Protein AF-A0A1F7J7C4-F1 (afdb_monomer_lite)

Secondary structure (DSSP, 8-state):
-----------PPPHHHHHHHHHHHHHHHHHHHHHHHHHHHHH-GGGGG--HHHHHHHHHHHHHHHHHHHHHHIIIII---HHHHHHHHHHHHHHHHHHHTS-THHHHHHHHHHHTT-THHHHHHHHHHHHHHTT---HHHHHHHHHHHHHHHHTTHHHHHHHHHTS-HHHHHHHHHHHHGGG-

Foldseek 3Di:
DDDDDDDDDDPDDDLVLLLLLLLLLLVLLLVLLVVLLVVCCVPQPVNVPDDPVLSVQLSVLSSLLLLLVLLVCCPPPNHNDPVSSVSNNVSNQVLNCLVSVDRSVVVSVVLCVQCPVPPVRSLLVSLVSSCVSVVHDDPVSSVVSSVSSVVSVVPCSVVSSVCSSPDDSVVSVVSSVVSVVSPD

Radius of gyration: 16.83 Å; chains: 1; bounding box: 41×28×53 Å

Structure (mmCIF, N/CA/C/O backbone):
data_AF-A0A1F7J7C4-F1
#
_entry.id   AF-A0A1F7J7C4-F1
#
loop_
_atom_site.group_PDB
_atom_site.id
_atom_site.type_symbol
_atom_site.label_atom_id
_atom_site.label_alt_id
_atom_site.label_comp_id
_atom_site.label_asym_id
_atom_site.label_entity_id
_atom_site.label_seq_id
_atom_site.pdbx_PDB_ins_code
_atom_site.Cartn_x
_atom_site.Cartn_y
_atom_site.Cartn_z
_atom_site.occupancy
_atom_site.B_iso_or_equiv
_atom_site.auth_seq_id
_atom_site.auth_comp_id
_atom_site.auth_asym_id
_atom_site.auth_atom_id
_atom_site.pdbx_PDB_model_num
ATOM 1 N N . MET A 1 1 ? -11.556 -10.567 -16.341 1.00 33.97 1 MET A N 1
ATOM 2 C CA . MET A 1 1 ? -10.611 -10.094 -17.374 1.00 33.97 1 MET A CA 1
ATOM 3 C C . MET A 1 1 ? -11.287 -8.902 -18.038 1.00 33.97 1 MET A C 1
ATOM 5 O O . MET A 1 1 ? -12.258 -9.106 -18.754 1.00 33.97 1 MET A O 1
ATOM 9 N N . PHE A 1 2 ? -10.919 -7.674 -17.665 1.00 35.19 2 PHE A N 1
ATOM 10 C CA . PHE A 1 2 ? -11.564 -6.454 -18.167 1.00 35.19 2 PHE A CA 1
ATOM 11 C C . PHE A 1 2 ? -10.728 -5.885 -19.316 1.00 35.19 2 PHE A C 1
ATOM 13 O O . PHE A 1 2 ? -9.525 -5.708 -19.162 1.00 35.19 2 PHE A O 1
ATOM 20 N N . ASN A 1 3 ? -11.365 -5.657 -20.466 1.00 35.22 3 ASN A N 1
ATOM 21 C CA . ASN A 1 3 ? -10.729 -5.248 -21.718 1.00 35.22 3 ASN A CA 1
ATOM 22 C C . ASN A 1 3 ? -11.069 -3.778 -22.002 1.00 35.22 3 ASN A C 1
ATOM 24 O O . ASN A 1 3 ? -12.211 -3.469 -22.337 1.00 35.22 3 ASN A O 1
ATOM 28 N N . PHE A 1 4 ? -10.087 -2.884 -21.898 1.00 41.41 4 PHE A N 1
ATOM 29 C CA . PHE A 1 4 ? -10.219 -1.473 -22.271 1.00 41.41 4 PHE A CA 1
ATOM 30 C C . PHE A 1 4 ? -8.977 -1.055 -23.071 1.00 41.41 4 PHE A C 1
ATOM 32 O O . PHE A 1 4 ? -7.953 -0.699 -22.502 1.00 41.41 4 PHE A O 1
ATOM 39 N N . PHE A 1 5 ? -9.046 -1.118 -24.406 1.00 49.66 5 PHE A N 1
ATOM 40 C CA . PHE A 1 5 ? -7.955 -0.676 -25.284 1.00 49.66 5 PHE A CA 1
ATOM 41 C C . PHE A 1 5 ? -8.212 0.718 -25.866 1.00 49.66 5 PHE A C 1
ATOM 43 O O . PHE A 1 5 ? -9.251 0.958 -26.476 1.00 49.66 5 PHE A O 1
ATOM 50 N N . SER A 1 6 ? -7.179 1.566 -25.861 1.00 38.72 6 SER A N 1
ATOM 51 C CA . SER A 1 6 ? -6.778 2.282 -27.080 1.00 38.72 6 SER A CA 1
ATOM 52 C C . SER A 1 6 ? -5.249 2.409 -27.140 1.00 38.72 6 SER A C 1
ATOM 54 O O . SER A 1 6 ? -4.595 2.793 -26.171 1.00 38.72 6 SER A O 1
ATOM 56 N N . LYS A 1 7 ? -4.683 2.001 -28.283 1.00 52.53 7 LYS A N 1
ATOM 57 C CA . LYS A 1 7 ? -3.245 1.923 -28.570 1.00 52.53 7 LYS A CA 1
ATOM 58 C C . LYS A 1 7 ? -2.684 3.305 -28.902 1.00 52.53 7 LYS A C 1
ATOM 60 O O . LYS A 1 7 ? -2.983 3.831 -29.966 1.00 52.53 7 LYS A O 1
ATOM 65 N N . ASN A 1 8 ? -1.759 3.791 -28.081 1.00 38.62 8 ASN A N 1
ATOM 66 C CA . ASN A 1 8 ? -0.688 4.674 -28.537 1.00 38.62 8 ASN A CA 1
ATOM 67 C C . ASN A 1 8 ? 0.642 3.964 -28.271 1.00 38.62 8 ASN A C 1
ATOM 69 O O . ASN A 1 8 ? 0.980 3.708 -27.119 1.00 38.62 8 ASN A O 1
ATOM 73 N N . LYS A 1 9 ? 1.374 3.613 -29.337 1.00 40.81 9 LYS A N 1
ATOM 74 C CA . LYS A 1 9 ? 2.734 3.064 -29.247 1.00 40.81 9 LYS A CA 1
ATOM 75 C C . LYS A 1 9 ? 3.698 4.195 -28.870 1.00 40.81 9 LYS A C 1
ATOM 77 O O . LYS A 1 9 ? 4.278 4.826 -29.748 1.00 40.81 9 LYS A O 1
ATOM 82 N N . SER A 1 10 ? 3.852 4.466 -27.576 1.00 46.50 10 SER A N 1
ATOM 83 C CA . SER A 1 10 ? 5.122 4.987 -27.065 1.00 46.50 10 SER A CA 1
ATOM 84 C C . SER A 1 10 ? 6.167 3.876 -27.190 1.00 46.50 10 SER A C 1
ATOM 86 O O . SER A 1 10 ? 5.810 2.701 -27.115 1.00 46.50 10 SER A O 1
ATOM 88 N N . GLN A 1 11 ? 7.443 4.213 -27.401 1.00 56.66 11 GLN A N 1
ATOM 89 C CA . GLN A 1 11 ? 8.521 3.264 -27.109 1.00 56.66 11 GLN A CA 1
ATOM 90 C C . GLN A 1 11 ? 8.311 2.792 -25.665 1.00 56.66 11 GLN A C 1
ATOM 92 O O . GLN A 1 11 ? 8.313 3.614 -24.750 1.00 56.66 11 GLN A O 1
ATOM 97 N N . GLY A 1 12 ? 7.965 1.514 -25.507 1.00 75.62 12 GLY A N 1
ATOM 98 C CA . GLY A 1 12 ? 7.625 0.918 -24.220 1.00 75.62 12 GLY A CA 1
ATOM 99 C C . GLY A 1 12 ? 8.829 0.893 -23.291 1.00 75.62 12 GLY A C 1
ATOM 100 O O . GLY A 1 12 ? 9.971 0.877 -23.758 1.00 75.62 12 GLY A O 1
ATOM 101 N N . LEU A 1 13 ? 8.576 0.904 -21.985 1.00 87.25 13 LEU A N 1
ATOM 102 C CA . LEU A 1 13 ? 9.629 0.683 -20.997 1.00 87.25 13 LEU A CA 1
ATOM 103 C C . LEU A 1 13 ? 10.119 -0.766 -21.083 1.00 87.25 13 LEU A C 1
ATOM 105 O O . LEU A 1 13 ? 9.335 -1.683 -21.320 1.00 87.25 13 LEU A O 1
ATOM 109 N N . THR A 1 14 ? 11.413 -0.976 -20.872 1.00 93.69 14 THR A N 1
ATOM 110 C CA . THR A 1 14 ? 11.989 -2.323 -20.763 1.00 93.69 14 THR A CA 1
ATOM 111 C C . THR A 1 14 ? 11.608 -2.987 -19.438 1.00 93.69 14 THR A C 1
ATOM 113 O O . THR A 1 14 ? 11.328 -2.306 -18.450 1.00 93.69 14 THR A O 1
ATOM 116 N N . ASP A 1 15 ? 11.673 -4.319 -19.372 1.00 94.56 15 ASP A N 1
ATOM 117 C CA . ASP A 1 15 ? 11.392 -5.077 -18.143 1.00 94.56 15 ASP A CA 1
ATOM 118 C C . ASP A 1 15 ? 12.259 -4.630 -16.957 1.00 94.56 15 ASP A C 1
ATOM 120 O O . ASP A 1 15 ? 11.771 -4.519 -15.832 1.00 94.56 15 ASP A O 1
ATOM 124 N N . GLU A 1 16 ? 13.537 -4.321 -17.199 1.00 95.38 16 GLU A N 1
ATOM 125 C CA . GLU A 1 16 ? 14.435 -3.840 -16.144 1.00 95.38 16 GLU A CA 1
ATOM 126 C C . GLU A 1 16 ? 14.058 -2.423 -15.689 1.00 95.38 16 GLU A C 1
ATOM 128 O O . GLU A 1 16 ? 14.102 -2.129 -14.496 1.00 95.38 16 GLU A O 1
ATOM 133 N N . GLU A 1 17 ? 13.623 -1.544 -16.597 1.00 95.19 17 GLU A N 1
ATOM 134 C CA . GLU A 1 17 ? 13.087 -0.240 -16.198 1.00 95.19 17 GLU A CA 1
ATOM 135 C C . GLU A 1 17 ? 11.817 -0.407 -15.365 1.00 95.19 17 GLU A C 1
ATOM 137 O O . GLU A 1 17 ? 11.723 0.180 -14.290 1.00 95.19 17 GLU A O 1
ATOM 142 N N . LEU A 1 18 ? 10.874 -1.245 -15.797 1.00 96.38 18 LEU A N 1
ATOM 143 C CA . LEU A 1 18 ? 9.629 -1.510 -15.068 1.00 96.38 18 LEU A CA 1
ATOM 144 C C . LEU A 1 18 ? 9.891 -2.097 -13.679 1.00 96.38 18 LEU A C 1
ATOM 146 O O . LEU A 1 18 ? 9.255 -1.683 -12.709 1.00 96.38 18 LEU A O 1
ATOM 150 N N . LYS A 1 19 ? 10.872 -2.991 -13.554 1.00 96.94 19 LYS A N 1
ATOM 151 C CA . LYS A 1 19 ? 11.347 -3.511 -12.269 1.00 96.94 19 LYS A CA 1
ATOM 152 C C . LYS A 1 19 ? 11.889 -2.403 -11.371 1.00 96.94 19 LYS A C 1
ATOM 154 O O . LYS A 1 19 ? 11.481 -2.297 -10.217 1.00 96.94 19 LYS A O 1
ATOM 159 N N . LEU A 1 20 ? 12.778 -1.551 -11.878 1.00 97.12 20 LEU A N 1
ATOM 160 C CA . LEU A 1 20 ? 13.319 -0.427 -11.108 1.00 97.12 20 LEU A CA 1
ATOM 161 C C . LEU A 1 20 ? 12.202 0.517 -10.645 1.00 97.12 20 LEU A C 1
ATOM 163 O O . LEU A 1 20 ? 12.149 0.893 -9.474 1.00 97.12 20 LEU A O 1
ATOM 167 N N . LYS A 1 21 ? 11.260 0.837 -11.538 1.00 97.38 21 LYS A N 1
ATOM 168 C CA . LYS A 1 21 ? 10.078 1.644 -11.223 1.00 97.38 21 LYS A CA 1
ATOM 169 C C . LYS A 1 21 ? 9.203 0.995 -10.148 1.00 97.38 21 LYS A C 1
ATOM 171 O O . LYS A 1 21 ? 8.786 1.685 -9.219 1.00 97.38 21 LYS A O 1
ATOM 176 N N . ALA A 1 22 ? 8.974 -0.315 -10.225 1.00 97.56 22 ALA A N 1
ATOM 177 C CA . ALA A 1 22 ? 8.257 -1.073 -9.203 1.00 97.56 22 ALA A CA 1
ATOM 178 C C . ALA A 1 22 ? 8.946 -0.998 -7.835 1.00 97.56 22 ALA A C 1
ATOM 180 O O . ALA A 1 22 ? 8.265 -0.818 -6.828 1.00 97.56 22 ALA A O 1
ATOM 181 N N . GLY A 1 23 ? 10.281 -1.048 -7.791 1.00 97.00 23 GLY A N 1
ATOM 182 C CA . GLY A 1 23 ? 11.052 -0.848 -6.560 1.00 97.00 23 GLY A CA 1
ATOM 183 C C . GLY A 1 23 ? 10.815 0.531 -5.937 1.00 97.00 23 GLY A C 1
ATOM 184 O O . GLY A 1 23 ? 10.497 0.630 -4.752 1.00 97.00 23 GLY A O 1
ATOM 185 N N . GLY A 1 24 ? 10.886 1.595 -6.745 1.00 97.56 24 GLY A N 1
ATOM 186 C CA . GLY A 1 24 ? 10.608 2.963 -6.293 1.00 97.56 24 GLY A CA 1
ATOM 187 C C . GLY A 1 24 ? 9.179 3.147 -5.770 1.00 97.56 24 GLY A C 1
ATOM 188 O O . GLY A 1 24 ? 8.975 3.738 -4.711 1.00 97.56 24 GLY A O 1
ATOM 189 N N . VAL A 1 25 ? 8.187 2.584 -6.466 1.00 97.88 25 VAL A N 1
ATOM 190 C CA . VAL A 1 25 ? 6.785 2.606 -6.020 1.00 97.88 25 VAL A CA 1
ATOM 191 C C . VAL A 1 25 ? 6.599 1.796 -4.735 1.00 97.88 25 VAL A C 1
ATOM 193 O O . VAL A 1 25 ? 5.942 2.272 -3.813 1.00 97.88 25 VAL A O 1
ATOM 196 N N . CYS A 1 26 ? 7.210 0.613 -4.627 1.00 97.06 26 CYS A N 1
ATOM 197 C CA . CYS A 1 26 ? 7.159 -0.211 -3.419 1.00 97.06 26 CYS A CA 1
ATOM 198 C C . CYS A 1 26 ? 7.730 0.527 -2.203 1.00 97.06 26 CYS A C 1
ATOM 200 O O . CYS A 1 26 ? 7.133 0.507 -1.129 1.00 97.06 26 CYS A O 1
ATOM 202 N N . PHE A 1 27 ? 8.852 1.225 -2.374 1.00 95.81 27 PHE A N 1
ATOM 203 C CA . PHE A 1 27 ? 9.432 2.055 -1.323 1.00 95.81 27 PHE A CA 1
ATOM 204 C C . PHE A 1 27 ? 8.464 3.156 -0.861 1.00 95.81 27 PHE A C 1
ATOM 206 O O . PHE A 1 27 ? 8.244 3.326 0.339 1.00 95.81 27 PHE A O 1
ATOM 213 N N . SER A 1 28 ? 7.809 3.849 -1.800 1.00 96.50 28 SER A N 1
ATOM 214 C CA . SER A 1 28 ? 6.772 4.832 -1.471 1.00 96.50 28 SER A CA 1
ATOM 215 C C . SER A 1 28 ? 5.575 4.210 -0.748 1.00 96.50 28 SER A C 1
ATOM 217 O O . SER A 1 28 ? 5.090 4.808 0.208 1.00 96.50 28 SER A O 1
ATOM 219 N N . ILE A 1 29 ? 5.120 3.016 -1.146 1.00 96.38 29 ILE A N 1
ATOM 220 C CA . ILE A 1 29 ? 4.048 2.282 -0.450 1.00 96.38 29 ILE A CA 1
ATOM 221 C C . ILE A 1 29 ? 4.440 2.039 1.008 1.00 96.38 29 ILE A C 1
ATOM 223 O O . ILE A 1 29 ? 3.621 2.294 1.887 1.00 96.38 29 ILE A O 1
ATOM 227 N N . MET A 1 30 ? 5.669 1.587 1.285 1.00 95.50 30 MET A N 1
ATOM 228 C CA . MET A 1 30 ? 6.117 1.314 2.657 1.00 95.50 30 MET A CA 1
ATOM 229 C C . MET A 1 30 ? 6.085 2.574 3.528 1.00 95.50 30 MET A C 1
ATOM 231 O O . MET A 1 30 ? 5.469 2.562 4.592 1.00 95.50 30 MET A O 1
ATOM 235 N N . ILE A 1 31 ? 6.659 3.679 3.041 1.00 94.31 31 ILE A N 1
ATOM 236 C CA . ILE A 1 31 ? 6.672 4.958 3.769 1.00 94.31 31 ILE A CA 1
ATOM 237 C C . ILE A 1 31 ? 5.251 5.476 3.994 1.00 94.31 31 ILE A C 1
ATOM 239 O O . ILE A 1 31 ? 4.891 5.837 5.112 1.00 94.31 31 ILE A O 1
ATOM 243 N N . LEU A 1 32 ? 4.423 5.501 2.946 1.00 94.88 32 LEU A N 1
ATOM 244 C CA . LEU A 1 32 ? 3.045 5.982 3.053 1.00 94.88 32 LEU A CA 1
ATOM 245 C C . LEU A 1 32 ? 2.243 5.142 4.044 1.00 94.88 32 LEU A C 1
ATOM 247 O O . LEU A 1 32 ? 1.491 5.692 4.840 1.00 94.88 32 LEU A O 1
ATOM 251 N N . SER A 1 33 ? 2.420 3.823 4.026 1.00 95.44 33 SER A N 1
ATOM 252 C CA . SER A 1 33 ? 1.718 2.926 4.944 1.00 95.44 33 SER A CA 1
ATOM 253 C C . SER A 1 33 ? 2.105 3.193 6.395 1.00 95.44 33 SER A C 1
ATOM 255 O O . SER A 1 33 ? 1.237 3.211 7.268 1.00 95.44 33 SER A O 1
ATOM 257 N N . GLU A 1 34 ? 3.386 3.451 6.657 1.00 94.88 34 GLU A N 1
ATOM 258 C CA . GLU A 1 34 ? 3.875 3.821 7.984 1.00 94.88 34 GLU A CA 1
ATOM 259 C C . GLU A 1 34 ? 3.271 5.153 8.455 1.00 94.88 34 GLU A C 1
ATOM 261 O O . GLU A 1 34 ? 2.744 5.234 9.565 1.00 94.88 34 GLU A O 1
ATOM 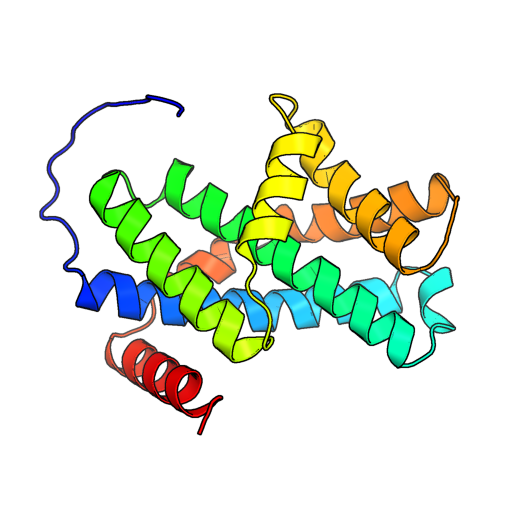266 N N . GLU A 1 35 ? 3.276 6.179 7.604 1.00 94.25 35 GLU A N 1
ATOM 267 C CA . GLU A 1 35 ? 2.728 7.500 7.933 1.00 94.25 35 GLU A CA 1
ATOM 268 C C . GLU A 1 35 ? 1.209 7.470 8.145 1.00 94.25 35 GLU A C 1
ATOM 270 O O . GLU A 1 35 ? 0.704 8.016 9.130 1.00 94.25 35 GLU A O 1
ATOM 275 N N . ILE A 1 36 ? 0.472 6.756 7.288 1.00 94.88 36 ILE A N 1
ATOM 276 C CA . ILE A 1 36 ? -0.970 6.538 7.457 1.00 94.88 36 ILE A CA 1
ATOM 277 C C . ILE A 1 36 ? -1.236 5.817 8.781 1.00 94.88 36 ILE A C 1
ATOM 279 O O . ILE A 1 36 ? -2.135 6.207 9.526 1.00 94.88 36 ILE A O 1
ATOM 283 N N . THR A 1 37 ? -0.440 4.794 9.106 1.00 95.25 37 THR A N 1
ATOM 284 C CA . THR A 1 37 ? -0.564 4.066 10.374 1.00 95.25 37 THR A CA 1
ATOM 285 C C . THR A 1 37 ? -0.344 4.998 11.561 1.00 95.25 37 THR A C 1
ATOM 287 O O . THR A 1 37 ? -1.180 5.034 12.463 1.00 95.25 37 THR A O 1
ATOM 290 N N . LYS A 1 38 ? 0.735 5.791 11.562 1.00 94.88 38 LYS A N 1
ATOM 291 C CA . LYS A 1 38 ? 1.034 6.761 12.631 1.00 94.88 38 LYS A CA 1
ATOM 292 C C . LYS A 1 38 ? -0.120 7.736 12.847 1.00 94.88 38 LYS A C 1
ATOM 294 O O . LYS A 1 38 ? -0.544 7.952 13.981 1.00 94.88 38 LYS A O 1
ATOM 299 N N . GLU A 1 39 ? -0.658 8.298 11.772 1.00 93.56 39 GLU A N 1
ATOM 300 C CA . GLU A 1 39 ? -1.759 9.254 11.869 1.00 93.56 39 GLU A CA 1
ATOM 301 C C . GLU A 1 39 ? -3.080 8.593 12.280 1.00 93.56 39 GLU A C 1
ATOM 303 O O . GLU A 1 39 ? -3.820 9.179 13.070 1.00 93.56 39 GLU A O 1
ATOM 308 N N . MET A 1 40 ? -3.362 7.360 11.849 1.00 94.44 40 MET A N 1
ATOM 309 C CA . MET A 1 40 ? -4.504 6.598 12.366 1.00 94.44 40 MET A CA 1
ATOM 310 C C . MET A 1 40 ? -4.387 6.359 13.872 1.00 94.44 40 MET A C 1
ATOM 312 O O . MET A 1 40 ? -5.345 6.617 14.598 1.00 94.44 40 MET A O 1
ATOM 316 N N . LEU A 1 41 ? -3.218 5.923 14.354 1.00 94.88 41 LEU A N 1
ATOM 317 C CA . LEU A 1 41 ? -2.967 5.701 15.784 1.00 94.88 41 LEU A CA 1
ATOM 318 C C . LEU A 1 41 ? -3.143 6.977 16.620 1.00 94.88 41 LEU A C 1
ATOM 320 O O . LEU A 1 41 ? -3.513 6.893 17.787 1.00 94.88 41 LEU A O 1
ATOM 324 N N . LYS A 1 42 ? -2.870 8.144 16.028 1.00 94.12 42 LYS A N 1
ATOM 325 C CA . LYS A 1 42 ? -2.995 9.456 16.671 1.00 94.12 42 LYS A CA 1
ATOM 326 C C . LYS A 1 42 ? -4.422 10.008 16.655 1.00 94.12 42 LYS A C 1
ATOM 328 O O . LYS A 1 42 ? -4.815 10.680 17.601 1.00 94.12 42 LYS A O 1
ATOM 333 N N . ARG A 1 43 ? -5.167 9.810 15.565 1.00 93.38 43 ARG A N 1
ATOM 334 C CA . ARG A 1 43 ? -6.491 10.431 15.369 1.00 93.38 43 ARG A CA 1
ATOM 335 C C . ARG A 1 43 ? -7.635 9.587 15.909 1.00 93.38 43 ARG A C 1
ATOM 337 O O . ARG A 1 43 ? -8.621 10.148 16.371 1.00 93.38 43 ARG A O 1
ATOM 344 N N . ILE A 1 44 ? -7.506 8.266 15.841 1.00 94.44 44 ILE A N 1
ATOM 345 C CA . ILE A 1 44 ? -8.576 7.343 16.207 1.00 94.44 44 ILE A CA 1
ATOM 346 C C . ILE A 1 44 ? -8.398 6.972 17.670 1.00 94.44 44 ILE A C 1
ATOM 348 O O . ILE A 1 44 ? -7.521 6.186 18.025 1.00 94.44 44 ILE A O 1
ATOM 352 N N . LYS A 1 45 ? -9.263 7.510 18.533 1.00 92.06 45 LYS A N 1
ATOM 353 C CA . LYS A 1 45 ? -9.176 7.333 19.994 1.00 92.06 45 LYS A CA 1
ATOM 354 C C . LYS A 1 45 ? -9.132 5.862 20.418 1.00 92.06 45 LYS A C 1
ATOM 356 O O . LYS A 1 45 ? -8.480 5.504 21.396 1.00 92.06 45 LYS A O 1
ATOM 361 N N . TYR A 1 46 ? -9.825 4.991 19.683 1.00 91.00 46 TYR A N 1
ATOM 362 C CA . TYR A 1 46 ? -9.795 3.551 19.938 1.00 91.00 46 TYR A CA 1
ATOM 363 C C . TYR A 1 46 ? -8.375 2.963 19.805 1.00 91.00 46 TYR A C 1
ATOM 365 O O . TYR A 1 46 ? -8.011 2.047 20.545 1.00 91.00 46 TYR A O 1
ATOM 373 N N . PHE A 1 47 ? -7.550 3.512 18.910 1.00 93.75 47 PHE A N 1
ATOM 374 C CA . PHE A 1 47 ? -6.225 2.987 18.591 1.00 93.75 47 PHE A CA 1
ATOM 375 C C . PHE A 1 47 ? -5.126 3.335 19.600 1.00 93.75 47 PHE A C 1
ATOM 377 O O . PHE A 1 47 ? -4.124 2.619 19.671 1.00 93.75 47 PHE A O 1
ATOM 384 N N . GLU A 1 48 ? -5.332 4.346 20.448 1.00 87.12 48 GLU A N 1
ATOM 385 C CA . GLU A 1 48 ? -4.384 4.744 21.502 1.00 87.12 48 GLU A CA 1
ATOM 386 C C . GLU A 1 48 ? -4.035 3.585 22.452 1.00 87.12 48 GLU A C 1
ATOM 388 O O . GLU A 1 48 ? -2.922 3.500 22.972 1.00 87.12 48 GLU A O 1
ATOM 393 N N . LYS A 1 49 ? -4.988 2.668 22.658 1.00 87.50 49 LYS A N 1
ATOM 394 C CA . LYS A 1 49 ? -4.901 1.559 23.621 1.00 87.50 49 LYS A CA 1
ATOM 395 C C . LYS A 1 49 ? -4.546 0.215 22.991 1.00 87.50 49 LYS A C 1
ATOM 397 O O . LYS A 1 49 ? -4.568 -0.797 23.688 1.00 87.50 49 LYS A O 1
ATOM 402 N N . LEU A 1 50 ? -4.264 0.177 21.688 1.00 93.88 50 LEU A N 1
ATOM 403 C CA . LEU A 1 50 ? -3.900 -1.071 21.027 1.00 93.88 50 LEU A CA 1
ATOM 404 C C . LEU A 1 50 ? -2.538 -1.571 21.514 1.00 93.88 50 LEU A C 1
ATOM 406 O O . LEU A 1 50 ? -1.573 -0.807 21.629 1.00 93.88 50 LEU A O 1
ATOM 410 N N . ASP A 1 51 ? -2.464 -2.876 21.753 1.00 94.88 51 ASP A N 1
ATOM 411 C CA . ASP A 1 51 ? -1.200 -3.562 21.978 1.00 94.88 51 ASP A CA 1
ATOM 412 C C . ASP A 1 51 ? -0.356 -3.608 20.691 1.00 94.88 51 ASP A C 1
ATOM 414 O O . ASP A 1 51 ? -0.822 -3.312 19.585 1.00 94.88 51 ASP A O 1
ATOM 418 N N . SER A 1 52 ? 0.920 -3.971 20.825 1.00 94.56 52 SER A N 1
ATOM 419 C CA . SER A 1 52 ? 1.845 -4.026 19.686 1.00 94.56 52 SER A CA 1
ATOM 420 C C . SER A 1 52 ? 1.376 -4.993 18.595 1.00 94.56 52 SER A C 1
ATOM 422 O O . SER A 1 52 ? 1.533 -4.707 17.412 1.00 94.56 52 SER A O 1
ATOM 424 N N . SER A 1 53 ? 0.750 -6.112 18.974 1.00 95.38 53 SER A N 1
ATOM 425 C CA . SER A 1 53 ? 0.215 -7.095 18.023 1.00 95.38 53 SER A CA 1
ATOM 426 C C . SER A 1 53 ? -0.889 -6.492 17.150 1.00 95.38 53 SER A C 1
ATOM 428 O O . SER A 1 53 ? -0.861 -6.597 15.924 1.00 95.38 53 SER A O 1
ATOM 430 N N . SER A 1 54 ? -1.827 -5.778 17.763 1.00 95.94 54 SER A N 1
ATOM 431 C CA . SER A 1 54 ? -2.937 -5.116 17.082 1.00 95.94 54 SER A CA 1
ATOM 432 C C . SER A 1 54 ? -2.469 -3.950 16.216 1.00 95.94 54 SER A C 1
ATOM 434 O O . SER A 1 54 ? -2.980 -3.763 15.113 1.00 95.94 54 SER A O 1
ATOM 436 N N . LYS A 1 55 ? -1.452 -3.203 16.664 1.00 94.94 55 LYS A N 1
ATOM 437 C CA . LYS A 1 55 ? -0.796 -2.166 15.850 1.00 94.94 55 LYS A CA 1
ATOM 438 C C . LYS A 1 55 ? -0.124 -2.759 14.610 1.00 94.94 55 LYS A C 1
ATOM 440 O O . LYS A 1 55 ? -0.240 -2.189 13.528 1.00 94.94 55 LYS A O 1
ATOM 445 N N . ASN A 1 56 ? 0.505 -3.928 14.734 1.00 93.94 56 ASN A N 1
ATOM 446 C CA . ASN A 1 56 ? 1.096 -4.627 13.591 1.00 93.94 56 ASN A CA 1
ATOM 447 C C . ASN A 1 56 ? 0.026 -5.111 12.605 1.00 93.94 56 ASN A C 1
ATOM 449 O O . ASN A 1 56 ? 0.191 -4.935 11.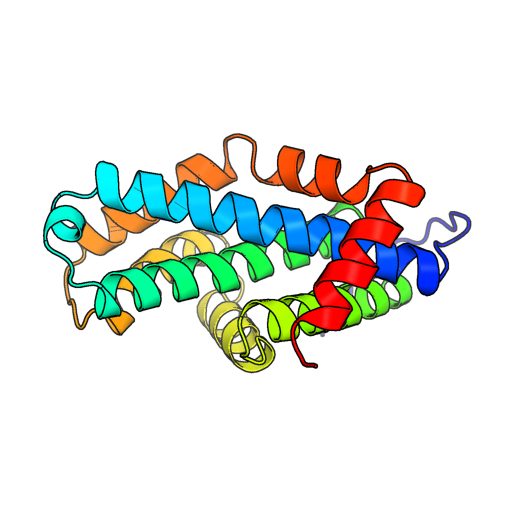401 1.00 93.94 56 ASN A O 1
ATOM 453 N N . LYS A 1 57 ? -1.098 -5.653 13.094 1.00 94.88 57 LYS A N 1
ATOM 454 C CA . LYS A 1 57 ? -2.242 -6.023 12.239 1.00 94.88 57 LYS A CA 1
ATOM 455 C C . LYS A 1 57 ? -2.806 -4.819 11.485 1.00 94.88 57 LYS A C 1
ATOM 457 O O . LYS A 1 57 ? -3.075 -4.924 10.293 1.00 94.88 57 LYS A O 1
ATOM 462 N N . LEU A 1 58 ? -2.958 -3.682 12.167 1.00 95.25 58 LEU A N 1
ATOM 463 C CA . LEU A 1 58 ? -3.384 -2.420 11.561 1.00 95.25 58 LEU A CA 1
ATOM 464 C C . LEU A 1 58 ? -2.430 -2.000 10.435 1.00 95.25 58 LEU A C 1
ATOM 466 O O . LEU 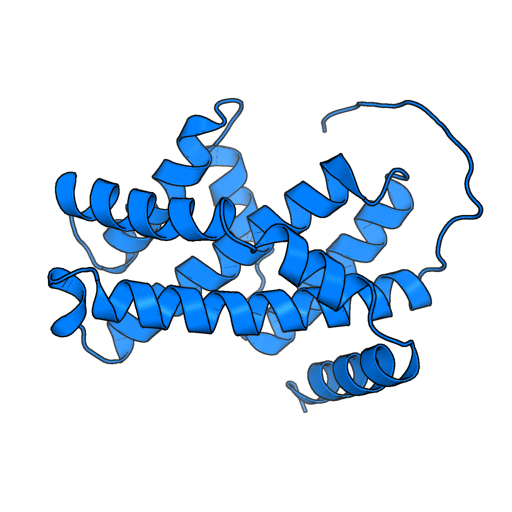A 1 58 ? -2.873 -1.800 9.306 1.00 95.25 58 LEU A O 1
ATOM 470 N N . SER A 1 59 ? -1.131 -1.922 10.738 1.00 95.31 59 SER A N 1
ATOM 471 C CA . SER A 1 59 ? -0.088 -1.558 9.771 1.00 95.31 59 SER A CA 1
ATOM 472 C C . SER A 1 59 ? -0.095 -2.481 8.551 1.00 95.31 59 SER A C 1
ATOM 474 O O . SER A 1 59 ? -0.051 -2.024 7.410 1.00 95.31 59 SER A O 1
ATOM 476 N N . PHE A 1 60 ? -0.251 -3.786 8.781 1.00 95.31 60 PHE A N 1
ATOM 477 C CA . PHE A 1 60 ? -0.336 -4.776 7.715 1.00 95.31 60 PHE A CA 1
ATOM 478 C C . PHE A 1 60 ? -1.562 -4.573 6.815 1.00 95.31 60 PHE A C 1
ATOM 480 O O . PHE A 1 60 ? -1.443 -4.655 5.595 1.00 95.31 60 PHE A O 1
ATOM 487 N N . VAL A 1 61 ? -2.734 -4.255 7.382 1.00 96.00 61 VAL A N 1
ATOM 488 C CA . VAL A 1 61 ? -3.927 -3.954 6.572 1.00 96.00 61 VAL A CA 1
ATOM 489 C C . VAL A 1 61 ? -3.746 -2.706 5.724 1.00 96.00 61 VAL A C 1
ATOM 491 O O . VAL A 1 61 ? -4.062 -2.702 4.533 1.00 96.00 61 VAL A O 1
ATOM 494 N N . ILE A 1 62 ? -3.198 -1.656 6.327 1.00 95.88 62 ILE A N 1
ATOM 495 C CA . ILE A 1 62 ? -2.913 -0.403 5.633 1.00 95.88 62 ILE A CA 1
ATOM 496 C C . ILE A 1 62 ? -1.937 -0.645 4.481 1.00 95.88 62 ILE A C 1
ATOM 498 O O . ILE A 1 62 ? -2.142 -0.093 3.398 1.00 95.88 62 ILE A O 1
ATOM 502 N N . SER A 1 63 ? -0.913 -1.481 4.669 1.00 96.19 63 SER A N 1
ATOM 503 C CA . SER A 1 63 ? 0.110 -1.702 3.648 1.00 96.19 63 SER A CA 1
ATOM 504 C C . SER A 1 63 ? -0.412 -2.434 2.419 1.00 96.19 63 SER A C 1
ATOM 506 O O . SER A 1 63 ? -0.193 -1.961 1.300 1.00 96.19 63 SER A O 1
ATOM 508 N N . TYR A 1 64 ? -1.164 -3.525 2.582 1.00 95.94 64 TYR A N 1
ATOM 509 C CA . TYR A 1 64 ? -1.693 -4.239 1.418 1.00 95.94 64 TYR A CA 1
ATOM 510 C C . TYR A 1 64 ? -2.813 -3.449 0.719 1.00 95.94 64 TYR A C 1
ATOM 512 O O . TYR A 1 64 ? -2.970 -3.543 -0.499 1.00 95.94 64 TYR A O 1
ATOM 520 N N . PHE A 1 65 ? -3.577 -2.629 1.448 1.00 95.19 65 PHE A N 1
ATOM 521 C CA . PHE A 1 65 ? -4.588 -1.776 0.823 1.00 95.19 65 PHE A CA 1
ATOM 522 C C . PHE A 1 65 ? -3.952 -0.590 0.074 1.00 95.19 65 PHE A C 1
ATOM 524 O O . PHE A 1 65 ? -4.401 -0.202 -1.004 1.00 95.19 65 PHE A O 1
ATOM 531 N N . THR A 1 66 ? -2.838 -0.065 0.584 1.00 95.50 66 THR A N 1
ATOM 532 C CA . THR A 1 66 ? -1.998 0.932 -0.104 1.00 95.50 66 THR A CA 1
ATOM 533 C C . THR A 1 66 ? -1.378 0.342 -1.375 1.00 95.50 66 THR A C 1
ATOM 535 O O . THR A 1 66 ? -1.389 0.997 -2.418 1.00 95.50 66 THR A O 1
ATOM 538 N N . LEU A 1 67 ? -0.930 -0.919 -1.334 1.00 96.81 67 LEU A N 1
ATOM 539 C CA . LEU A 1 67 ? -0.484 -1.660 -2.517 1.00 96.81 67 LEU A CA 1
ATOM 540 C C . LEU A 1 67 ? -1.583 -1.767 -3.583 1.00 96.81 67 LEU A C 1
ATOM 542 O O . LEU A 1 67 ? -1.318 -1.472 -4.747 1.00 96.81 67 LEU A O 1
ATOM 546 N N . PHE A 1 68 ? -2.805 -2.142 -3.194 1.00 95.19 68 PHE A N 1
ATOM 547 C CA . PHE A 1 68 ? -3.947 -2.210 -4.112 1.00 95.19 68 PHE A CA 1
ATOM 548 C C . PHE A 1 68 ? -4.208 -0.867 -4.807 1.00 95.19 68 PHE A C 1
ATOM 550 O O . PHE A 1 68 ? -4.281 -0.804 -6.034 1.00 95.19 68 PHE A O 1
ATOM 557 N N . ASN A 1 69 ? -4.282 0.225 -4.040 1.00 93.88 69 ASN A N 1
ATOM 558 C CA . ASN A 1 69 ? -4.514 1.561 -4.596 1.00 93.88 69 ASN A CA 1
ATOM 559 C C . ASN A 1 69 ? -3.379 2.005 -5.534 1.00 93.88 69 ASN A C 1
ATOM 561 O O . ASN A 1 69 ? -3.633 2.638 -6.561 1.00 93.88 69 ASN A O 1
ATOM 565 N N . ALA A 1 70 ? -2.130 1.650 -5.218 1.00 95.44 70 ALA A N 1
ATOM 566 C CA . ALA A 1 70 ? -0.995 1.911 -6.093 1.00 95.44 70 ALA A CA 1
ATOM 567 C C . ALA A 1 70 ? -1.107 1.124 -7.406 1.00 95.44 70 ALA A C 1
ATOM 569 O O . ALA A 1 70 ? -1.090 1.732 -8.476 1.00 95.44 70 ALA A O 1
ATOM 570 N N . GLN A 1 71 ? -1.279 -0.199 -7.335 1.00 94.69 71 GLN A N 1
ATOM 571 C CA . GLN A 1 71 ? -1.446 -1.068 -8.503 1.00 94.69 71 GLN A CA 1
ATOM 572 C C . GLN A 1 71 ? -2.559 -0.543 -9.419 1.00 94.69 71 GLN A C 1
ATOM 574 O O . GLN A 1 71 ? -2.308 -0.299 -10.600 1.00 94.69 71 GLN A O 1
ATOM 579 N N . LYS A 1 72 ? -3.748 -0.284 -8.863 1.00 91.75 72 LYS A N 1
ATOM 580 C CA . LYS A 1 72 ? -4.893 0.257 -9.602 1.00 91.75 72 LYS A CA 1
ATOM 581 C C . LYS A 1 72 ? -4.550 1.566 -10.316 1.00 91.75 72 LYS A C 1
ATOM 583 O O . LYS A 1 72 ? -4.792 1.694 -11.511 1.00 91.75 72 LYS A O 1
ATOM 588 N N . ASN A 1 73 ? -3.934 2.525 -9.623 1.00 92.25 73 ASN A N 1
ATOM 589 C CA . ASN A 1 73 ? -3.572 3.807 -10.229 1.00 92.25 73 ASN A CA 1
ATOM 590 C C . ASN A 1 73 ? -2.581 3.664 -11.391 1.00 92.25 73 ASN A C 1
ATOM 592 O O . ASN A 1 73 ? -2.743 4.330 -12.414 1.00 92.25 73 ASN A O 1
ATOM 596 N N . PHE A 1 74 ? -1.564 2.809 -11.257 1.00 94.06 74 PHE A N 1
ATOM 597 C CA . PHE A 1 74 ? -0.604 2.602 -12.342 1.00 94.06 74 PHE A CA 1
ATOM 598 C C . PHE A 1 74 ? -1.243 1.914 -13.547 1.00 94.06 74 PHE A C 1
ATOM 600 O O . PHE A 1 74 ? -0.998 2.356 -14.669 1.00 94.06 74 PHE A O 1
ATOM 607 N N . TRP A 1 75 ? -2.109 0.923 -13.321 1.00 91.38 75 TRP A N 1
ATOM 608 C CA . TRP A 1 75 ? -2.891 0.274 -14.376 1.00 91.38 75 TRP A CA 1
ATOM 609 C C . TRP A 1 75 ? -3.827 1.242 -15.103 1.00 91.38 75 TRP A C 1
ATOM 611 O O . TRP A 1 75 ? -3.905 1.233 -16.327 1.00 91.38 75 TRP A O 1
ATOM 621 N N . GLU A 1 76 ? -4.543 2.088 -14.366 1.00 88.25 76 GLU A N 1
ATOM 622 C CA . GLU A 1 76 ? -5.569 2.954 -14.953 1.00 88.25 76 GLU A CA 1
ATOM 623 C C . GLU A 1 76 ? -4.996 4.220 -15.599 1.00 88.25 76 GLU A C 1
ATOM 625 O O . GLU A 1 76 ? -5.591 4.757 -16.535 1.00 88.25 76 GLU A O 1
ATOM 630 N N . ARG A 1 77 ? -3.882 4.752 -15.077 1.00 88.12 77 ARG A N 1
ATOM 631 C CA . ARG A 1 77 ? -3.478 6.141 -15.364 1.00 88.12 77 ARG A CA 1
ATOM 632 C C . ARG A 1 77 ? -2.056 6.313 -15.872 1.00 88.12 77 ARG A C 1
ATOM 634 O O . ARG A 1 77 ? -1.775 7.349 -16.474 1.00 88.12 77 ARG A O 1
ATOM 641 N N . VAL A 1 78 ? -1.163 5.351 -15.642 1.00 92.31 78 VAL A N 1
ATOM 642 C CA . VAL A 1 78 ? 0.272 5.534 -15.919 1.00 92.31 78 VAL A CA 1
ATOM 643 C C . VAL A 1 78 ? 0.760 4.597 -17.017 1.00 92.31 78 VAL A C 1
ATOM 645 O O . VAL A 1 78 ? 1.316 5.060 -18.013 1.00 92.31 78 VAL A O 1
ATOM 648 N N . ILE A 1 79 ? 0.535 3.293 -16.867 1.00 91.19 79 ILE A N 1
ATOM 649 C CA . ILE A 1 79 ? 1.039 2.267 -17.777 1.00 91.19 79 ILE A CA 1
ATOM 650 C C . ILE A 1 79 ? -0.073 1.898 -18.756 1.00 91.19 79 ILE A C 1
ATOM 652 O O . ILE A 1 79 ? -1.019 1.198 -18.419 1.00 91.19 79 ILE A O 1
ATOM 656 N N . LYS A 1 80 ? 0.032 2.396 -19.990 1.00 86.50 80 LYS A N 1
ATOM 657 C CA . LYS A 1 80 ? -1.005 2.210 -21.023 1.00 86.50 80 LYS A CA 1
ATOM 658 C C . LYS A 1 80 ? -0.946 0.846 -21.713 1.00 86.50 80 LYS A C 1
ATOM 660 O O . LYS A 1 80 ? -1.900 0.461 -22.386 1.00 86.50 80 LYS A O 1
ATOM 665 N N . ASN A 1 81 ? 0.189 0.161 -21.614 1.00 91.06 81 ASN A N 1
ATOM 666 C CA . ASN A 1 81 ? 0.414 -1.145 -22.214 1.00 91.06 81 ASN A CA 1
ATOM 667 C C . ASN A 1 81 ? 0.134 -2.243 -21.178 1.00 91.06 81 ASN A C 1
ATOM 669 O O . ASN A 1 81 ? 0.745 -2.263 -20.114 1.00 91.06 81 ASN A O 1
ATOM 673 N N . GLU A 1 82 ? -0.772 -3.165 -21.505 1.00 92.19 82 GLU A N 1
ATOM 674 C CA . GLU A 1 82 ? -1.163 -4.264 -20.616 1.00 92.19 82 GLU A CA 1
ATOM 675 C C . GLU A 1 82 ? 0.003 -5.214 -20.291 1.00 92.19 82 GLU A C 1
ATOM 677 O O . GLU A 1 82 ? 0.105 -5.701 -19.168 1.00 92.19 82 GLU A O 1
ATOM 682 N N . GLU A 1 83 ? 0.899 -5.476 -21.246 1.00 93.50 83 GLU A N 1
ATOM 683 C CA . GLU A 1 83 ? 2.065 -6.338 -21.019 1.00 93.50 83 GLU A CA 1
ATOM 684 C C . GLU A 1 83 ? 3.042 -5.679 -20.039 1.00 93.50 83 GLU A C 1
ATOM 686 O O . GLU A 1 83 ? 3.454 -6.302 -19.063 1.00 93.50 83 GLU A O 1
ATOM 691 N N . GLU A 1 84 ? 3.323 -4.387 -20.223 1.00 94.38 84 GLU A N 1
ATOM 692 C CA . GLU A 1 84 ? 4.171 -3.612 -19.307 1.00 94.38 84 GLU A CA 1
ATOM 693 C C . GLU A 1 84 ? 3.541 -3.501 -17.911 1.00 94.38 84 GLU A C 1
ATOM 695 O O . GLU A 1 84 ? 4.240 -3.599 -16.901 1.00 94.38 84 GLU A O 1
ATOM 700 N N . ALA A 1 85 ? 2.215 -3.341 -17.835 1.00 94.12 85 ALA A N 1
ATOM 701 C CA . ALA A 1 85 ? 1.493 -3.270 -16.568 1.00 94.12 85 ALA A CA 1
ATOM 702 C C . ALA A 1 85 ? 1.611 -4.583 -15.783 1.00 94.12 85 ALA A C 1
ATOM 704 O O . ALA A 1 85 ? 1.844 -4.554 -14.575 1.00 94.12 85 ALA A O 1
ATOM 705 N N . LYS A 1 86 ? 1.537 -5.731 -16.472 1.00 95.06 86 LYS A N 1
ATOM 706 C CA . LYS A 1 86 ? 1.751 -7.056 -15.868 1.00 95.06 86 LYS A CA 1
ATOM 707 C C . LYS A 1 86 ? 3.181 -7.240 -15.367 1.00 95.06 86 LYS A C 1
ATOM 709 O O . LYS A 1 86 ? 3.370 -7.767 -14.273 1.00 95.06 86 LYS A O 1
ATOM 714 N N . VAL A 1 87 ? 4.181 -6.794 -16.129 1.00 95.88 87 VAL A N 1
ATOM 715 C CA . VAL A 1 87 ? 5.592 -6.860 -15.707 1.00 95.88 87 VAL A CA 1
ATOM 716 C C . VAL A 1 87 ? 5.831 -5.984 -14.474 1.00 95.88 87 VAL A C 1
ATOM 718 O O . VAL A 1 87 ? 6.414 -6.440 -13.490 1.00 95.88 87 VAL A O 1
ATOM 721 N N . PHE A 1 88 ? 5.328 -4.748 -14.484 1.00 97.00 88 PHE A N 1
ATOM 722 C CA . PHE A 1 88 ? 5.393 -3.855 -13.328 1.00 97.00 88 PHE A CA 1
ATOM 723 C C . PHE A 1 88 ? 4.696 -4.448 -12.097 1.00 97.00 88 PHE A C 1
ATOM 725 O O . PHE A 1 88 ? 5.287 -4.470 -11.019 1.00 97.00 88 PHE A O 1
ATOM 732 N N . GLU A 1 89 ? 3.467 -4.949 -12.246 1.00 96.00 89 GLU A N 1
ATOM 733 C CA . GLU A 1 89 ? 2.696 -5.564 -11.160 1.00 96.00 89 GLU A CA 1
ATOM 734 C C . GLU A 1 89 ? 3.431 -6.757 -10.550 1.00 96.00 89 GLU A C 1
ATOM 736 O O . GLU A 1 89 ? 3.542 -6.852 -9.327 1.00 96.00 89 GLU A O 1
ATOM 741 N N . HIS A 1 90 ? 3.989 -7.629 -11.394 1.00 96.31 90 HIS A N 1
ATOM 742 C CA . HIS A 1 90 ? 4.767 -8.776 -10.946 1.00 96.31 90 HIS A CA 1
ATOM 743 C C . HIS A 1 90 ? 5.919 -8.351 -10.028 1.00 96.31 90 HIS A C 1
ATOM 745 O O . HIS A 1 90 ? 6.049 -8.864 -8.913 1.00 96.31 90 HIS A O 1
ATOM 751 N N . PHE A 1 91 ? 6.731 -7.381 -10.458 1.00 97.19 91 PHE A N 1
ATOM 752 C CA . PHE A 1 91 ? 7.842 -6.895 -9.641 1.00 97.19 91 PHE A CA 1
ATOM 753 C C . PHE A 1 91 ? 7.374 -6.132 -8.404 1.00 97.19 91 PHE A C 1
ATOM 755 O O . PHE A 1 91 ? 7.980 -6.272 -7.343 1.00 97.19 91 PHE A O 1
ATOM 762 N N . LEU A 1 92 ? 6.285 -5.371 -8.503 1.00 97.56 92 LEU A N 1
ATOM 763 C CA . LEU A 1 92 ? 5.714 -4.647 -7.372 1.00 97.56 92 LEU A CA 1
ATOM 764 C C . LEU A 1 92 ? 5.292 -5.616 -6.262 1.00 97.56 92 LEU A C 1
ATOM 766 O O . LEU A 1 92 ? 5.625 -5.403 -5.097 1.00 97.56 92 LEU A O 1
ATOM 770 N N . TYR A 1 93 ? 4.609 -6.705 -6.621 1.00 97.00 93 TYR A N 1
ATOM 771 C CA . TYR A 1 93 ? 4.180 -7.727 -5.668 1.00 97.00 93 TYR A CA 1
ATOM 772 C C . TYR A 1 93 ? 5.363 -8.501 -5.098 1.00 97.00 93 TYR A C 1
ATOM 774 O O . TYR A 1 93 ? 5.387 -8.767 -3.899 1.00 97.00 93 TYR A O 1
ATOM 782 N N . LEU A 1 94 ? 6.364 -8.811 -5.924 1.00 95.81 94 LEU A N 1
ATOM 783 C CA . LEU A 1 94 ? 7.580 -9.485 -5.478 1.00 95.81 94 LEU A CA 1
ATOM 784 C C . LEU A 1 94 ? 8.359 -8.638 -4.462 1.00 95.81 94 LEU A C 1
ATOM 786 O O . LEU A 1 94 ? 8.797 -9.158 -3.437 1.00 95.81 94 LEU A O 1
ATOM 790 N N . PHE A 1 95 ? 8.515 -7.335 -4.705 1.00 96.62 95 PHE A N 1
ATOM 791 C CA . PHE A 1 95 ? 9.166 -6.438 -3.750 1.00 96.62 95 PHE A CA 1
ATOM 792 C C . PHE A 1 95 ? 8.350 -6.246 -2.477 1.00 96.62 95 PHE A C 1
ATOM 794 O O . PHE A 1 95 ? 8.920 -6.271 -1.386 1.00 96.62 95 PHE A O 1
ATOM 801 N N . PHE A 1 96 ? 7.029 -6.120 -2.597 1.00 96.56 96 PHE A N 1
ATOM 802 C CA . PHE A 1 96 ? 6.150 -6.050 -1.437 1.00 96.56 96 PHE A CA 1
ATOM 803 C C . PHE A 1 96 ? 6.265 -7.317 -0.584 1.00 96.56 96 PHE A C 1
ATOM 805 O O . PHE A 1 96 ? 6.487 -7.224 0.619 1.00 96.56 96 PHE A O 1
ATOM 812 N N . GLU A 1 97 ? 6.204 -8.501 -1.202 1.00 95.62 97 GLU A N 1
ATOM 813 C CA . GLU A 1 97 ? 6.359 -9.782 -0.508 1.00 95.62 97 GLU A CA 1
ATOM 814 C C . GLU A 1 97 ? 7.697 -9.868 0.230 1.00 95.62 97 GLU A C 1
ATOM 816 O O . GLU A 1 97 ? 7.741 -10.361 1.355 1.00 95.62 97 GLU A O 1
ATOM 821 N N . LYS A 1 98 ? 8.790 -9.376 -0.365 1.00 93.62 98 LYS A N 1
ATOM 822 C CA . LYS A 1 98 ? 10.087 -9.296 0.321 1.00 93.62 98 LYS A CA 1
ATOM 823 C C . LYS A 1 98 ? 10.047 -8.359 1.525 1.00 93.62 98 LYS A C 1
ATOM 825 O O . LYS A 1 98 ? 10.583 -8.713 2.567 1.00 93.62 98 LYS A O 1
ATOM 830 N N . ALA A 1 99 ? 9.401 -7.203 1.397 1.00 91.81 99 ALA A N 1
ATOM 831 C CA . ALA A 1 99 ? 9.344 -6.201 2.455 1.00 91.81 99 ALA A CA 1
ATOM 832 C C . ALA A 1 99 ? 8.488 -6.631 3.657 1.00 91.81 99 ALA A C 1
ATOM 834 O O . ALA A 1 99 ? 8.859 -6.360 4.796 1.00 91.81 99 ALA A O 1
ATOM 835 N N . VAL A 1 100 ? 7.355 -7.302 3.421 1.00 90.88 100 VAL A N 1
ATOM 836 C CA . VAL A 1 100 ? 6.403 -7.667 4.490 1.00 90.88 100 VAL A CA 1
ATOM 837 C C . VAL A 1 100 ? 6.370 -9.164 4.815 1.00 90.88 100 VAL A C 1
ATOM 839 O O . VAL A 1 100 ? 5.606 -9.586 5.680 1.00 90.88 100 VAL A O 1
ATOM 842 N N . ASN A 1 101 ? 7.175 -9.971 4.120 1.00 91.56 101 ASN A N 1
ATOM 843 C CA . ASN A 1 101 ? 7.227 -11.431 4.225 1.00 91.56 101 ASN A CA 1
ATOM 844 C C . ASN A 1 101 ? 5.857 -12.122 4.055 1.00 91.56 101 ASN A C 1
ATOM 846 O O . ASN A 1 101 ? 5.523 -13.073 4.762 1.00 91.56 101 ASN A O 1
ATOM 850 N N . PHE A 1 102 ? 5.040 -11.626 3.122 1.00 91.50 102 PHE A N 1
ATOM 851 C CA . PHE A 1 102 ? 3.701 -12.151 2.851 1.00 91.50 102 PHE A CA 1
ATOM 852 C C . PHE A 1 102 ? 3.321 -11.956 1.382 1.00 91.50 102 PHE A C 1
ATOM 854 O O . PHE A 1 102 ? 3.452 -10.852 0.855 1.00 91.50 102 PHE A O 1
ATOM 861 N N . ASN A 1 103 ? 2.815 -13.003 0.721 1.00 92.19 103 ASN A N 1
ATOM 862 C CA . ASN A 1 103 ? 2.374 -12.913 -0.672 1.00 92.19 103 ASN A CA 1
ATOM 863 C C . ASN A 1 103 ? 1.036 -12.149 -0.757 1.00 92.19 103 ASN A C 1
ATOM 865 O O . ASN A 1 103 ? 0.021 -12.654 -0.271 1.00 92.19 103 ASN A O 1
ATOM 869 N N . PRO A 1 104 ? 0.985 -10.964 -1.393 1.00 91.69 104 PRO A N 1
ATOM 870 C CA . PRO A 1 104 ? -0.203 -10.114 -1.359 1.00 91.69 104 PRO A CA 1
ATOM 871 C C . PRO A 1 104 ? -1.369 -10.629 -2.218 1.00 91.69 104 PRO A C 1
ATOM 873 O O . PRO A 1 104 ? -2.487 -10.148 -2.061 1.00 91.69 104 PRO A O 1
ATOM 876 N N . THR A 1 105 ? -1.152 -11.603 -3.107 1.0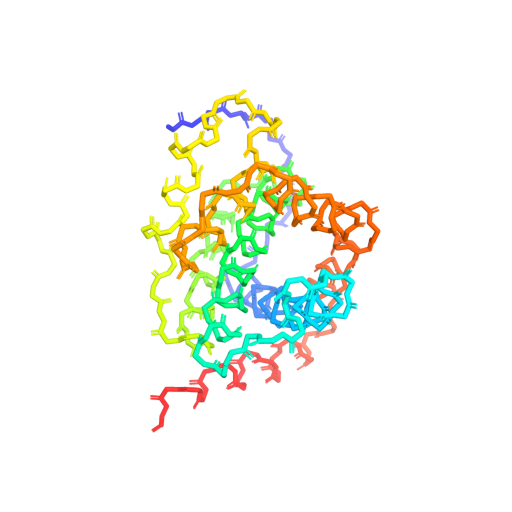0 91.81 105 THR A N 1
ATOM 877 C CA . THR A 1 105 ? -2.110 -11.986 -4.163 1.00 91.81 105 THR A CA 1
ATOM 878 C C . THR A 1 105 ? -3.502 -12.327 -3.626 1.00 91.81 105 THR A C 1
ATOM 880 O O . THR A 1 105 ? -4.507 -11.863 -4.165 1.00 91.81 105 THR A O 1
ATOM 883 N N . SER A 1 106 ? -3.591 -13.115 -2.549 1.00 91.69 106 SER A N 1
ATOM 884 C CA . SER A 1 106 ? -4.886 -13.499 -1.971 1.00 91.69 106 SER A CA 1
ATOM 885 C C . SER A 1 106 ? -5.625 -12.316 -1.345 1.00 91.69 106 SER A C 1
ATOM 887 O O . SER A 1 106 ? -6.848 -12.260 -1.423 1.00 91.69 106 SER A O 1
ATOM 889 N N . LEU A 1 107 ? -4.892 -11.365 -0.760 1.00 92.50 107 LEU A N 1
ATOM 890 C CA . LEU A 1 107 ? -5.460 -10.162 -0.148 1.00 92.50 107 LEU A CA 1
ATOM 891 C C . LEU A 1 107 ? -5.955 -9.187 -1.214 1.00 92.50 107 LEU A C 1
ATOM 893 O O . LEU A 1 107 ? -7.043 -8.637 -1.084 1.00 92.50 107 LEU A O 1
ATOM 897 N N . ILE A 1 108 ? -5.197 -9.018 -2.300 1.00 92.25 108 ILE A N 1
ATOM 898 C CA . ILE A 1 108 ? -5.647 -8.221 -3.445 1.00 92.25 108 ILE A CA 1
ATOM 899 C C . ILE A 1 108 ? -6.922 -8.817 -4.037 1.00 92.25 108 ILE A C 1
ATOM 901 O O . ILE A 1 108 ? -7.870 -8.086 -4.314 1.00 92.25 108 ILE A O 1
ATOM 905 N N . LYS A 1 109 ? -6.983 -10.145 -4.177 1.00 90.88 109 LYS A N 1
ATOM 906 C CA . LYS A 1 109 ? -8.196 -10.817 -4.640 1.00 90.88 109 LYS A CA 1
ATOM 907 C C . LYS A 1 109 ? -9.383 -10.579 -3.699 1.00 90.88 109 LYS A C 1
ATOM 909 O O . LYS A 1 109 ? -10.456 -10.249 -4.187 1.00 90.88 109 LYS A O 1
ATOM 914 N N . GLU A 1 110 ? -9.191 -10.681 -2.381 1.00 91.00 110 GLU A N 1
ATOM 915 C CA . GLU A 1 110 ? -10.240 -10.373 -1.390 1.00 91.00 110 GLU A CA 1
ATOM 916 C C . GLU A 1 110 ? -10.766 -8.938 -1.550 1.00 91.00 110 GLU A C 1
ATOM 918 O O . GLU A 1 110 ? -11.979 -8.728 -1.527 1.00 91.00 110 GLU A O 1
ATOM 923 N N . ILE A 1 111 ? -9.878 -7.960 -1.777 1.00 92.00 111 ILE A N 1
ATOM 924 C CA . ILE A 1 111 ? -10.278 -6.570 -2.040 1.00 92.00 111 ILE A CA 1
ATOM 925 C C . ILE A 1 111 ? -11.115 -6.480 -3.314 1.00 92.00 111 ILE A C 1
ATOM 927 O O . ILE A 1 111 ? -12.201 -5.907 -3.287 1.00 92.00 111 ILE A O 1
ATOM 931 N N . VAL A 1 112 ? -10.631 -7.042 -4.424 1.00 89.50 112 VAL A N 1
ATOM 932 C CA . VAL A 1 112 ? -11.329 -6.997 -5.719 1.00 89.50 112 VAL A CA 1
ATOM 933 C C . VAL A 1 112 ? -12.713 -7.639 -5.615 1.00 89.50 112 VAL A C 1
ATOM 935 O O . VAL A 1 112 ? -13.694 -7.054 -6.075 1.00 89.50 112 VAL A O 1
ATOM 938 N N . ASP A 1 113 ? -12.809 -8.797 -4.961 1.00 89.62 113 ASP A N 1
ATOM 939 C CA . ASP A 1 113 ? -14.068 -9.515 -4.759 1.00 89.62 113 ASP A CA 1
ATOM 940 C C . ASP A 1 113 ? -15.046 -8.704 -3.883 1.00 89.62 113 ASP A C 1
ATOM 942 O O . ASP A 1 113 ? -16.249 -8.684 -4.149 1.00 89.62 113 ASP A O 1
ATOM 946 N N . TYR A 1 114 ? -14.547 -7.993 -2.865 1.00 87.94 114 TYR A N 1
ATOM 947 C CA . TYR A 1 114 ? -15.368 -7.134 -2.004 1.00 87.94 114 TYR A CA 1
ATOM 948 C C . TYR A 1 114 ? -15.859 -5.867 -2.717 1.00 87.94 114 TYR A C 1
ATOM 950 O O . TYR A 1 114 ? -17.030 -5.485 -2.600 1.00 87.94 114 TYR A O 1
ATOM 958 N N . VAL A 1 115 ? -14.956 -5.194 -3.433 1.00 85.62 115 VAL A N 1
ATOM 959 C CA . VAL A 1 115 ? -15.226 -3.932 -4.131 1.00 85.62 115 VAL A CA 1
ATOM 960 C C . VAL A 1 115 ? -16.194 -4.157 -5.289 1.00 85.62 115 VAL A C 1
ATOM 962 O O . VAL A 1 115 ? -17.116 -3.362 -5.496 1.00 85.62 115 VAL A O 1
ATOM 965 N N . GLY A 1 116 ? -16.024 -5.257 -6.026 1.00 82.19 116 GLY A N 1
ATOM 966 C CA . GLY A 1 116 ? -16.804 -5.535 -7.224 1.00 82.19 116 GLY A CA 1
ATOM 967 C C . GLY A 1 116 ? -16.723 -4.369 -8.214 1.00 82.19 116 GLY A C 1
ATOM 968 O O . GLY A 1 116 ? -15.638 -3.909 -8.554 1.00 82.19 116 GLY A O 1
ATOM 969 N N . ASN A 1 117 ? -17.884 -3.870 -8.651 1.00 72.06 117 ASN A N 1
ATOM 970 C CA . ASN A 1 117 ? -17.993 -2.719 -9.557 1.00 72.06 117 ASN A CA 1
ATOM 971 C C . ASN A 1 117 ? -18.414 -1.417 -8.839 1.00 72.06 117 ASN A C 1
ATOM 973 O O . ASN A 1 117 ? -18.868 -0.484 -9.499 1.00 72.06 117 ASN A O 1
ATOM 977 N N . GLU A 1 118 ? -18.324 -1.344 -7.505 1.00 80.75 118 GLU A N 1
ATOM 978 C CA . GLU A 1 118 ? -18.778 -0.187 -6.719 1.00 80.75 118 GLU A CA 1
ATOM 979 C C . GLU A 1 118 ? -17.597 0.560 -6.068 1.00 80.75 118 GLU A C 1
ATOM 981 O O . GLU A 1 118 ? -17.111 0.144 -5.015 1.00 80.75 118 GLU A O 1
ATOM 986 N N . PRO A 1 119 ? -17.159 1.712 -6.616 1.00 70.88 119 PRO A N 1
ATOM 987 C CA . PRO A 1 119 ? -15.990 2.441 -6.107 1.00 70.88 119 PRO A CA 1
ATOM 988 C C . PRO A 1 119 ? -16.103 2.884 -4.641 1.00 70.88 119 PRO A C 1
ATOM 990 O O . PRO A 1 119 ? -15.105 2.964 -3.930 1.00 70.88 119 PRO A O 1
ATOM 993 N N . SER A 1 120 ? -17.321 3.144 -4.154 1.00 75.88 120 SER A N 1
ATOM 994 C CA . SER A 1 120 ? -17.567 3.504 -2.750 1.00 75.88 120 SER A CA 1
ATOM 995 C C . SER A 1 120 ? -17.181 2.391 -1.769 1.00 75.88 120 SER A C 1
ATOM 997 O O . SER A 1 120 ? -16.915 2.676 -0.600 1.00 75.88 120 SER A O 1
ATOM 999 N N . ARG A 1 121 ? -17.107 1.135 -2.229 1.00 83.19 121 ARG A N 1
ATOM 1000 C CA . ARG A 1 121 ? -16.725 -0.014 -1.403 1.00 83.19 121 ARG A CA 1
ATOM 1001 C C . ARG A 1 121 ? -15.230 -0.102 -1.142 1.00 83.19 121 ARG A C 1
ATOM 1003 O O . ARG A 1 121 ? -14.855 -0.723 -0.156 1.00 83.19 121 ARG A O 1
ATOM 1010 N N . GLU A 1 122 ? -14.386 0.546 -1.947 1.00 83.00 122 GLU A N 1
ATOM 1011 C CA . GLU A 1 122 ? -12.932 0.582 -1.717 1.00 83.00 122 GLU A CA 1
ATOM 1012 C C . GLU A 1 122 ? -12.635 1.228 -0.368 1.00 83.00 122 GLU A C 1
ATOM 1014 O O . GLU A 1 122 ? -12.024 0.630 0.513 1.00 83.00 122 GLU A O 1
ATOM 1019 N N . VAL A 1 123 ? -13.172 2.426 -0.158 1.00 82.81 123 VAL A N 1
ATOM 1020 C CA . VAL A 1 123 ? -13.015 3.158 1.100 1.00 82.81 123 VAL A CA 1
ATOM 1021 C C . VAL A 1 123 ? -13.624 2.398 2.281 1.00 82.81 123 VAL A C 1
ATOM 1023 O O . VAL A 1 123 ? -13.073 2.428 3.375 1.00 82.81 123 VAL A O 1
ATOM 1026 N N . GLN A 1 124 ? -14.733 1.686 2.076 1.00 88.44 124 GLN A N 1
ATOM 1027 C CA . GLN A 1 124 ? -15.367 0.898 3.139 1.00 88.44 124 GLN A CA 1
ATOM 1028 C C . GLN A 1 124 ? -14.585 -0.375 3.478 1.00 88.44 124 GLN A C 1
ATOM 1030 O O . GLN A 1 124 ? -14.614 -0.823 4.627 1.00 88.44 124 GLN A O 1
ATOM 1035 N N . TYR A 1 125 ? -13.889 -0.956 2.496 1.00 92.88 125 TYR A N 1
ATOM 1036 C CA . TYR A 1 125 ? -13.118 -2.179 2.677 1.00 92.88 125 TYR A CA 1
ATOM 1037 C C . TYR A 1 125 ? -12.088 -2.003 3.786 1.00 92.88 125 TYR A C 1
ATOM 1039 O O . TYR A 1 125 ? -12.028 -2.838 4.683 1.00 92.88 125 TYR A O 1
ATOM 1047 N N . ILE A 1 126 ? -11.309 -0.915 3.774 1.00 94.50 126 ILE A N 1
ATOM 1048 C CA . ILE A 1 126 ? -10.227 -0.757 4.752 1.00 94.50 126 ILE A CA 1
ATOM 1049 C C . ILE A 1 126 ? -10.757 -0.668 6.188 1.00 94.50 126 ILE A C 1
ATOM 1051 O O . ILE A 1 126 ? -10.217 -1.320 7.082 1.00 94.50 126 ILE A O 1
ATOM 1055 N N . GLY A 1 127 ? -11.855 0.065 6.406 1.00 95.06 127 GLY A N 1
ATOM 1056 C CA . GLY A 1 127 ? -12.520 0.115 7.704 1.00 95.06 127 GLY A CA 1
ATOM 1057 C C . GLY A 1 127 ? -12.974 -1.272 8.152 1.00 95.06 127 GLY A C 1
ATOM 1058 O O . GLY A 1 127 ? -12.698 -1.685 9.278 1.00 95.06 127 GLY A O 1
ATOM 1059 N N . SER A 1 128 ? -13.636 -2.008 7.256 1.00 94.44 128 SER A N 1
ATOM 1060 C CA . SER A 1 128 ? -14.143 -3.357 7.525 1.00 94.44 128 SER A CA 1
ATOM 1061 C C . SER A 1 128 ? -13.009 -4.345 7.822 1.00 94.44 128 SER A C 1
ATOM 1063 O O . SER A 1 128 ? -13.057 -5.080 8.808 1.00 94.44 128 SER A O 1
ATOM 1065 N N . ALA A 1 129 ? -11.941 -4.314 7.026 1.00 95.31 129 ALA A N 1
ATOM 1066 C CA . ALA A 1 129 ? -10.784 -5.185 7.162 1.00 95.31 129 ALA A CA 1
ATOM 1067 C C . ALA A 1 129 ? -10.022 -4.936 8.470 1.00 95.31 129 ALA A C 1
ATOM 1069 O O . ALA A 1 129 ? -9.678 -5.893 9.165 1.00 95.31 129 ALA A O 1
ATOM 1070 N N . ILE A 1 130 ? -9.802 -3.673 8.850 1.00 95.88 130 ILE A N 1
ATOM 1071 C CA . ILE A 1 130 ? -9.165 -3.336 10.129 1.00 95.88 130 ILE A CA 1
ATOM 1072 C C . ILE A 1 130 ? -10.048 -3.787 11.297 1.00 95.88 130 ILE A C 1
ATOM 1074 O O . ILE A 1 130 ? -9.566 -4.479 12.194 1.00 95.88 130 ILE A O 1
ATOM 1078 N N . CYS A 1 131 ? -11.347 -3.476 11.274 1.00 95.81 131 CYS A N 1
ATOM 1079 C CA . CYS A 1 131 ? -12.281 -3.918 12.311 1.00 95.81 131 CYS A CA 1
ATOM 1080 C C . CYS A 1 131 ? -12.317 -5.451 12.444 1.00 95.81 131 CYS A C 1
ATOM 1082 O O . CYS A 1 131 ? -12.264 -5.966 13.560 1.00 95.81 131 CYS A O 1
ATOM 1084 N N . LYS A 1 132 ? -12.310 -6.192 11.327 1.00 94.88 132 LYS A N 1
ATOM 1085 C CA . LYS A 1 132 ? -12.229 -7.663 11.299 1.00 94.88 132 LYS A CA 1
ATOM 1086 C C . LYS A 1 132 ? -10.944 -8.180 11.956 1.00 94.88 132 LYS A C 1
ATOM 1088 O O . LYS A 1 132 ? -11.013 -9.090 12.775 1.00 94.88 132 LYS A O 1
ATOM 1093 N N . GLN A 1 133 ? -9.784 -7.592 11.654 1.00 94.31 133 GLN A N 1
ATOM 1094 C CA . GLN A 1 133 ? -8.499 -7.998 12.250 1.00 94.31 133 GLN A CA 1
ATOM 1095 C C . GLN A 1 133 ? -8.400 -7.712 13.758 1.00 94.31 133 GLN A C 1
ATOM 1097 O O . GLN A 1 133 ? -7.665 -8.399 14.478 1.00 94.31 133 GLN A O 1
ATOM 1102 N N . LEU A 1 134 ? -9.141 -6.707 14.230 1.00 93.81 134 LEU A N 1
ATOM 1103 C CA . LEU A 1 134 ? -9.208 -6.294 15.633 1.00 93.81 134 LEU A CA 1
ATOM 1104 C C . LEU A 1 134 ? -10.381 -6.927 16.404 1.00 93.81 134 LEU A C 1
ATOM 1106 O O . LEU A 1 134 ? -10.580 -6.592 17.572 1.00 93.81 134 LEU A O 1
ATOM 1110 N N . ASP A 1 135 ? -11.152 -7.812 15.764 1.00 92.81 135 ASP A N 1
ATOM 1111 C CA . ASP A 1 135 ? -12.389 -8.397 16.299 1.00 92.81 135 ASP A CA 1
ATOM 1112 C C . ASP A 1 135 ? -13.347 -7.326 16.863 1.00 92.81 135 ASP A C 1
ATOM 1114 O O . ASP A 1 135 ? -13.799 -7.352 18.013 1.00 92.81 135 ASP A O 1
ATOM 1118 N N . LYS A 1 136 ? -13.599 -6.295 16.048 1.00 92.44 136 LYS A N 1
ATOM 1119 C CA . LYS A 1 136 ? -14.499 -5.183 16.361 1.00 92.44 136 LYS A CA 1
ATOM 1120 C C . LYS A 1 136 ? -15.691 -5.176 15.420 1.00 92.44 136 LYS A C 1
ATOM 1122 O O . LYS A 1 136 ? -15.549 -5.165 14.202 1.00 92.44 136 LYS A O 1
ATOM 1127 N N . LYS A 1 137 ? -16.884 -5.110 16.007 1.00 91.81 137 LYS A N 1
ATOM 1128 C CA . LYS A 1 137 ? -18.149 -4.889 15.300 1.00 91.81 137 LYS A CA 1
ATOM 1129 C C . LYS A 1 137 ? -18.674 -3.507 15.663 1.00 91.81 137 LYS A C 1
ATOM 1131 O O . LYS A 1 137 ? -19.577 -3.379 16.480 1.00 91.81 137 LYS A O 1
ATOM 1136 N N . ASP A 1 138 ? -18.047 -2.483 15.098 1.00 92.62 138 ASP A N 1
ATOM 1137 C CA . ASP A 1 138 ? -18.378 -1.085 15.366 1.00 92.62 138 ASP A CA 1
ATOM 1138 C C . ASP A 1 138 ? -18.402 -0.298 14.049 1.00 92.62 138 ASP A C 1
ATOM 1140 O O . ASP A 1 138 ? -17.376 -0.105 13.392 1.00 92.62 138 ASP A O 1
ATOM 1144 N N . ALA A 1 139 ? -19.604 0.122 13.650 1.00 92.62 139 ALA A N 1
ATOM 1145 C CA . ALA A 1 139 ? -19.828 0.856 12.411 1.00 92.62 139 ALA A CA 1
ATOM 1146 C C . ALA A 1 139 ? -19.267 2.287 12.463 1.00 92.62 139 ALA A C 1
ATOM 1148 O O . ALA A 1 139 ? -18.838 2.805 11.432 1.00 92.62 139 ALA A O 1
ATOM 1149 N N . PHE A 1 140 ? -19.235 2.917 13.643 1.00 94.44 140 PHE A N 1
ATOM 1150 C CA . PHE A 1 140 ? -18.667 4.255 13.804 1.00 94.44 140 PHE A CA 1
ATOM 1151 C C . PHE A 1 140 ? -17.148 4.205 13.710 1.00 94.44 140 PHE A C 1
ATOM 1153 O O . PHE A 1 140 ? -16.565 5.002 12.981 1.00 94.44 140 PHE A O 1
ATOM 1160 N N . LEU A 1 141 ? -16.523 3.213 14.349 1.00 95.00 141 LEU A N 1
ATOM 1161 C CA . LEU A 1 141 ? -15.089 2.970 14.200 1.00 95.00 141 LEU A CA 1
ATOM 1162 C C . LEU A 1 141 ? -14.729 2.675 12.736 1.00 95.00 141 LEU A C 1
ATOM 1164 O O . LEU A 1 141 ? -13.777 3.241 12.207 1.00 95.00 141 LEU A O 1
ATOM 1168 N N . MET A 1 142 ? -15.515 1.836 12.054 1.00 94.81 142 MET A N 1
ATOM 1169 C CA . MET A 1 142 ? -15.321 1.547 10.630 1.00 94.81 142 MET A CA 1
ATOM 1170 C C . MET A 1 142 ? -15.371 2.822 9.777 1.00 94.81 142 MET A C 1
ATOM 1172 O O . MET A 1 142 ? -14.506 3.022 8.921 1.00 94.81 142 MET A O 1
ATOM 1176 N N . LEU A 1 143 ? -16.357 3.693 10.013 1.00 94.00 143 LEU A N 1
ATOM 1177 C CA . LEU A 1 143 ? -16.498 4.968 9.307 1.00 94.00 143 LEU A CA 1
ATOM 1178 C C . LEU A 1 143 ? -15.326 5.912 9.600 1.00 94.00 143 LEU A C 1
ATOM 1180 O O . LEU A 1 143 ? -14.803 6.537 8.678 1.00 94.00 143 LEU A O 1
ATOM 1184 N N . GLU A 1 144 ? -14.894 5.998 10.856 1.00 95.00 144 GLU A N 1
ATOM 1185 C CA . GLU A 1 144 ? -13.767 6.828 11.282 1.00 95.00 144 GLU A CA 1
ATOM 1186 C C . GLU A 1 144 ? -12.468 6.392 10.587 1.00 95.00 144 GLU A C 1
ATOM 1188 O O . GLU A 1 144 ? -11.806 7.211 9.947 1.00 95.00 144 GLU A O 1
ATOM 1193 N N . ILE A 1 145 ? -12.163 5.089 10.605 1.00 95.62 145 ILE A N 1
ATOM 1194 C CA . ILE A 1 145 ? -11.017 4.496 9.898 1.00 95.62 145 ILE A CA 1
ATOM 1195 C C . ILE A 1 145 ? -11.069 4.829 8.405 1.00 95.62 145 ILE A C 1
ATOM 1197 O O . ILE A 1 145 ? -10.093 5.323 7.835 1.00 95.62 145 ILE A O 1
ATOM 1201 N N . SER A 1 146 ? -12.220 4.585 7.779 1.00 94.62 146 SER A N 1
ATOM 1202 C CA . SER A 1 146 ? -12.426 4.811 6.346 1.00 94.62 146 SER A CA 1
ATOM 1203 C C . SER A 1 146 ? -12.234 6.287 5.976 1.00 94.62 146 SER A C 1
ATOM 1205 O O . SER A 1 146 ? -11.624 6.606 4.955 1.00 94.62 146 SER A O 1
ATOM 1207 N N . THR A 1 147 ? -12.707 7.199 6.829 1.00 92.75 147 THR A N 1
ATOM 1208 C CA . THR A 1 147 ? -12.592 8.653 6.641 1.00 92.75 147 THR A CA 1
ATOM 1209 C C . THR A 1 147 ? -11.144 9.113 6.744 1.00 92.75 147 THR A C 1
ATOM 1211 O O . THR A 1 147 ? -10.660 9.830 5.865 1.00 92.75 147 THR A O 1
ATOM 1214 N N . VAL A 1 148 ? -10.429 8.670 7.784 1.00 92.75 148 VAL A N 1
ATOM 1215 C CA . VAL A 1 148 ? -9.010 9.001 7.958 1.00 92.75 148 VAL A CA 1
ATOM 1216 C C . VAL A 1 148 ? -8.211 8.487 6.766 1.00 92.75 148 VAL A C 1
ATOM 1218 O O . VAL A 1 148 ? -7.479 9.270 6.165 1.00 92.75 148 VAL A O 1
ATOM 1221 N N . TYR A 1 149 ? -8.405 7.231 6.351 1.00 92.81 149 TYR A N 1
ATOM 1222 C CA . TYR A 1 149 ? -7.707 6.685 5.184 1.00 92.81 149 TYR A CA 1
ATOM 1223 C C . TYR A 1 149 ? -8.009 7.462 3.896 1.00 92.81 149 TYR A C 1
ATOM 1225 O O . TYR A 1 149 ? -7.097 7.821 3.154 1.00 92.81 149 TYR A O 1
ATOM 1233 N N . SER A 1 150 ? -9.282 7.782 3.649 1.00 91.00 150 SER A N 1
ATOM 1234 C CA . SER A 1 150 ? -9.698 8.526 2.453 1.00 91.00 150 SER A CA 1
ATOM 1235 C C . SER A 1 150 ? -9.032 9.891 2.355 1.00 91.00 150 SER A C 1
ATOM 1237 O O . SER A 1 150 ? -8.677 10.322 1.261 1.00 91.00 150 SER A O 1
ATOM 1239 N N . SER A 1 151 ? -8.815 10.559 3.492 1.00 90.12 151 SER A N 1
ATOM 1240 C CA . SER A 1 151 ? -8.112 11.842 3.503 1.00 90.12 151 SER A CA 1
ATOM 1241 C C . SER A 1 151 ? -6.687 11.727 2.946 1.00 90.12 151 SER A C 1
ATOM 1243 O O . SER A 1 151 ? -6.253 12.617 2.222 1.00 90.12 151 SER A O 1
ATOM 1245 N N . PHE A 1 152 ? -5.991 10.606 3.170 1.00 88.81 152 PHE A N 1
ATOM 1246 C CA . PHE A 1 152 ? -4.666 10.369 2.589 1.00 88.81 152 PHE A CA 1
ATOM 1247 C C . PHE A 1 152 ? -4.722 10.118 1.088 1.00 88.81 152 PHE A C 1
ATOM 1249 O O . PHE A 1 152 ? -3.928 10.697 0.347 1.00 88.81 152 PHE A O 1
ATOM 1256 N N . LEU A 1 153 ? -5.681 9.308 0.625 1.00 85.19 153 LEU A N 1
ATOM 1257 C CA . LEU A 1 153 ? -5.866 9.068 -0.810 1.00 85.19 153 LEU A CA 1
ATOM 1258 C C . LEU A 1 153 ? -6.101 10.374 -1.583 1.00 85.19 153 LEU A C 1
ATOM 1260 O O . LEU A 1 153 ? -5.618 10.520 -2.705 1.00 85.19 153 LEU A O 1
ATOM 1264 N N . LEU A 1 154 ? -6.809 11.330 -0.973 1.00 83.12 154 LEU A N 1
ATOM 1265 C CA . LEU A 1 154 ? -7.086 12.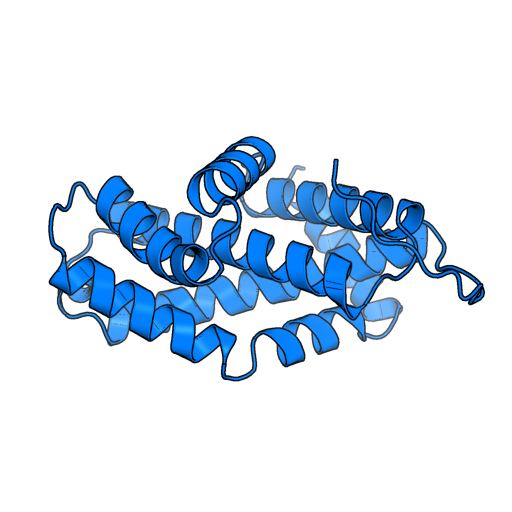645 -1.556 1.00 83.12 154 LEU A CA 1
ATOM 1266 C C . LEU A 1 154 ? -5.912 13.631 -1.442 1.00 83.12 154 LEU A C 1
ATOM 1268 O O . LEU A 1 154 ? -5.831 14.569 -2.235 1.00 83.12 154 LEU A O 1
ATOM 1272 N N . HIS A 1 155 ? -5.000 13.439 -0.485 1.00 77.44 155 HIS A N 1
ATOM 1273 C CA . HIS A 1 155 ? -3.940 14.397 -0.168 1.00 77.44 155 HIS A CA 1
ATOM 1274 C C . HIS A 1 155 ? -2.541 13.786 -0.296 1.00 77.44 155 HIS A C 1
ATOM 1276 O O . HIS A 1 155 ? -1.891 13.432 0.685 1.00 77.44 155 HIS A O 1
ATOM 1282 N N . GLY A 1 156 ? -2.042 13.733 -1.533 1.00 75.81 156 GLY A N 1
ATOM 1283 C CA . GLY A 1 156 ? -0.625 13.484 -1.820 1.00 75.81 156 GLY A CA 1
ATOM 1284 C C . GLY A 1 156 ? -0.212 12.014 -1.913 1.00 75.81 156 GLY A C 1
ATOM 1285 O O . GLY A 1 156 ? 0.961 11.748 -2.178 1.00 75.81 156 GLY A O 1
ATOM 1286 N N . PHE A 1 157 ? -1.145 11.066 -1.768 1.00 89.25 157 PHE A N 1
ATOM 1287 C CA . PHE A 1 157 ? -0.886 9.642 -2.003 1.00 89.25 157 PHE A CA 1
ATOM 1288 C C . PHE A 1 157 ? -0.344 9.393 -3.417 1.00 89.25 157 PHE A C 1
ATOM 1290 O O . PHE A 1 157 ? 0.785 8.933 -3.580 1.00 89.25 157 PHE A O 1
ATOM 1297 N N . TYR A 1 158 ? -1.108 9.767 -4.448 1.00 90.06 158 TYR A N 1
ATOM 1298 C CA . TYR A 1 158 ? -0.718 9.521 -5.840 1.00 90.06 158 TYR A CA 1
ATOM 1299 C C . TYR A 1 158 ? 0.532 10.305 -6.246 1.00 90.06 158 TYR A C 1
ATOM 1301 O O . TYR A 1 158 ? 1.407 9.752 -6.908 1.00 90.06 158 TYR A O 1
ATOM 1309 N N . ASP A 1 159 ? 0.675 11.549 -5.785 1.00 91.69 159 ASP A N 1
ATOM 1310 C CA . ASP A 1 159 ? 1.878 12.349 -6.039 1.00 91.69 159 ASP A CA 1
ATOM 1311 C C . ASP A 1 159 ? 3.129 11.700 -5.439 1.00 91.69 159 ASP A C 1
ATOM 1313 O O . ASP A 1 159 ? 4.197 11.706 -6.051 1.00 91.69 159 ASP A O 1
ATOM 1317 N N . SER A 1 160 ? 3.007 11.102 -4.253 1.00 92.44 160 SER A N 1
ATOM 1318 C CA . SER A 1 160 ? 4.106 10.383 -3.607 1.00 92.44 160 SER A CA 1
ATOM 1319 C C . SER A 1 160 ? 4.487 9.121 -4.380 1.00 92.44 160 SER A C 1
ATOM 1321 O O . SER A 1 160 ? 5.674 8.873 -4.586 1.00 92.44 160 SER A O 1
ATOM 1323 N N . LEU A 1 161 ? 3.504 8.369 -4.887 1.00 95.44 161 LEU A N 1
ATOM 1324 C CA . LEU A 1 161 ? 3.769 7.223 -5.761 1.00 95.44 161 LEU A CA 1
ATOM 1325 C C . LEU A 1 161 ? 4.455 7.647 -7.066 1.00 95.44 161 LEU A C 1
ATOM 1327 O O . LEU A 1 161 ? 5.403 6.999 -7.507 1.00 95.44 161 LEU A O 1
ATOM 1331 N N . MET A 1 162 ? 4.021 8.759 -7.665 1.00 95.62 162 MET A N 1
ATOM 1332 C CA . MET A 1 162 ? 4.640 9.299 -8.876 1.00 95.62 162 MET A CA 1
ATOM 1333 C C . MET A 1 162 ? 6.060 9.812 -8.631 1.00 95.62 162 MET A C 1
ATOM 1335 O O . MET A 1 162 ? 6.912 9.677 -9.511 1.00 95.62 162 MET A O 1
ATOM 1339 N N . LYS A 1 163 ? 6.354 10.347 -7.439 1.00 94.81 163 LYS A N 1
ATOM 1340 C CA . LYS A 1 163 ? 7.727 10.672 -7.025 1.00 94.81 163 LYS A CA 1
ATOM 1341 C C . LYS A 1 163 ? 8.591 9.417 -6.944 1.00 94.81 163 LYS A C 1
ATOM 1343 O O . LYS A 1 163 ? 9.678 9.431 -7.509 1.00 94.81 163 LYS A O 1
ATOM 1348 N N . GLY A 1 164 ? 8.097 8.340 -6.327 1.00 95.44 164 GLY A N 1
ATOM 1349 C CA . GLY A 1 164 ? 8.783 7.041 -6.291 1.00 95.44 164 GLY A CA 1
ATOM 1350 C C . GLY A 1 164 ? 9.041 6.475 -7.689 1.00 95.44 164 GLY A C 1
ATOM 1351 O O . GLY A 1 164 ? 10.159 6.075 -8.002 1.00 95.44 164 GLY A O 1
ATOM 1352 N N . TRP A 1 165 ? 8.039 6.538 -8.570 1.00 96.31 165 TRP A N 1
ATOM 1353 C CA . TRP A 1 165 ? 8.173 6.179 -9.984 1.00 96.31 165 TRP A CA 1
ATOM 1354 C C . TRP A 1 165 ? 9.215 7.036 -10.711 1.00 96.31 165 TRP A C 1
ATOM 1356 O O . TRP A 1 165 ? 9.940 6.548 -11.570 1.00 96.31 165 TRP A O 1
ATOM 1366 N N . SER A 1 166 ? 9.327 8.322 -10.396 1.00 95.88 166 SER A N 1
ATOM 1367 C CA . SER A 1 166 ? 10.151 9.269 -11.164 1.00 95.88 166 SER A CA 1
ATOM 1368 C C . SER A 1 166 ? 11.548 9.493 -10.583 1.00 95.88 166 SER A C 1
ATOM 1370 O O . SER A 1 166 ? 12.248 10.398 -11.036 1.00 95.88 166 SER A O 1
ATOM 1372 N N . LEU A 1 167 ? 11.972 8.690 -9.601 1.00 95.12 167 LEU A N 1
ATOM 1373 C CA . LEU A 1 167 ? 13.319 8.790 -9.044 1.00 95.12 167 LEU A CA 1
ATOM 1374 C C . LEU A 1 167 ? 14.400 8.569 -10.122 1.00 95.12 167 LEU A C 1
ATOM 1376 O O . LEU A 1 167 ? 14.178 7.807 -11.075 1.00 95.12 167 LEU A O 1
ATOM 1380 N N . PRO A 1 168 ? 15.583 9.197 -9.962 1.00 95.31 168 PRO A N 1
ATOM 1381 C CA . PRO A 1 168 ? 16.746 8.927 -10.804 1.00 95.31 168 PRO A CA 1
ATOM 1382 C C . PRO A 1 168 ? 17.107 7.439 -10.817 1.00 95.31 168 PRO A C 1
ATOM 1384 O O . PRO A 1 168 ? 16.910 6.737 -9.821 1.00 95.31 168 PRO A O 1
ATOM 1387 N N . LYS A 1 169 ? 17.656 6.957 -11.936 1.00 93.06 169 LYS A N 1
ATOM 1388 C CA . LYS A 1 169 ? 17.949 5.531 -12.149 1.00 93.06 169 LYS A CA 1
ATOM 1389 C C . LYS A 1 169 ? 18.849 4.961 -11.054 1.00 93.06 169 LYS A C 1
ATOM 1391 O O . LYS A 1 169 ? 18.580 3.872 -10.561 1.00 93.06 169 LYS A O 1
ATOM 1396 N N . GLU A 1 170 ? 19.854 5.719 -10.641 1.00 94.62 170 GLU A N 1
ATOM 1397 C CA . GLU A 1 170 ? 20.817 5.344 -9.606 1.00 94.62 170 GLU A CA 1
ATOM 1398 C C . GLU A 1 170 ? 20.102 5.103 -8.269 1.00 94.62 170 GLU A C 1
ATOM 1400 O O . GLU A 1 170 ? 20.343 4.106 -7.594 1.00 94.62 170 GLU A O 1
ATOM 1405 N N . LYS A 1 171 ? 19.128 5.957 -7.925 1.00 94.88 171 LYS A N 1
ATOM 1406 C CA . LYS A 1 171 ? 18.304 5.792 -6.719 1.00 94.88 171 LYS A CA 1
ATOM 1407 C C . LYS A 1 171 ? 17.371 4.596 -6.800 1.00 94.88 171 LYS A C 1
ATOM 1409 O O . LYS A 1 171 ? 17.193 3.896 -5.808 1.00 94.88 171 LYS A O 1
ATOM 1414 N N . LEU A 1 172 ? 16.798 4.332 -7.969 1.00 92.88 172 LEU A N 1
ATOM 1415 C CA . LEU A 1 172 ? 15.981 3.136 -8.163 1.00 92.88 172 LEU A CA 1
ATOM 1416 C C . LEU A 1 172 ? 16.815 1.853 -8.045 1.00 92.88 172 LEU A C 1
ATOM 1418 O O . LEU A 1 172 ? 16.328 0.864 -7.501 1.00 92.88 172 LEU A O 1
ATOM 1422 N N . GLN A 1 173 ? 18.064 1.869 -8.518 1.00 93.44 173 GLN A N 1
ATOM 1423 C CA . GLN A 1 173 ? 18.997 0.749 -8.373 1.00 93.44 173 GLN A CA 1
ATOM 1424 C C . GLN A 1 173 ? 19.347 0.506 -6.903 1.00 93.44 173 GLN A C 1
ATOM 1426 O O . GLN A 1 173 ? 19.169 -0.615 -6.434 1.00 93.44 173 GLN A O 1
ATOM 1431 N N . GLU A 1 174 ? 19.721 1.553 -6.156 1.00 93.69 174 GLU A N 1
ATOM 1432 C CA . GLU A 1 174 ? 19.971 1.470 -4.706 1.00 93.69 174 GLU A CA 1
ATOM 1433 C C . GLU A 1 174 ? 18.775 0.847 -3.957 1.00 93.69 174 GLU A C 1
ATOM 1435 O O . GLU A 1 174 ? 18.940 -0.071 -3.151 1.00 93.69 174 GLU A O 1
ATOM 1440 N N . ILE A 1 175 ? 17.554 1.315 -4.247 1.00 92.19 175 ILE A N 1
ATOM 1441 C CA . ILE A 1 175 ? 16.321 0.797 -3.632 1.00 92.19 175 ILE A CA 1
ATOM 1442 C C . ILE A 1 175 ? 16.102 -0.676 -3.996 1.00 92.19 175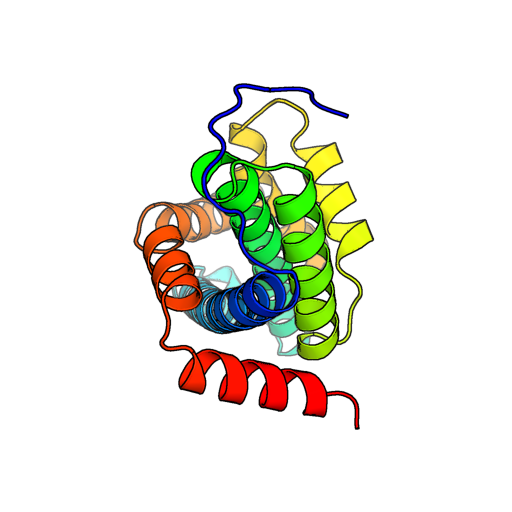 ILE A C 1
ATOM 1444 O O . ILE A 1 175 ? 15.829 -1.496 -3.120 1.00 92.19 175 ILE A O 1
ATOM 1448 N N . SER A 1 176 ? 16.223 -1.021 -5.279 1.00 89.75 176 SER A N 1
ATOM 1449 C CA . SER A 1 176 ? 16.038 -2.388 -5.779 1.00 89.75 176 SER A CA 1
ATOM 1450 C C . SER A 1 176 ? 17.031 -3.362 -5.137 1.00 89.75 176 SER A C 1
ATOM 1452 O O . SER A 1 176 ? 16.644 -4.439 -4.682 1.00 89.75 176 SER A O 1
ATOM 1454 N N . GLU A 1 177 ? 18.303 -2.978 -5.024 1.00 90.31 177 GLU A N 1
ATOM 1455 C CA . GLU A 1 177 ? 19.330 -3.756 -4.326 1.00 90.31 177 GLU A CA 1
ATOM 1456 C C . GLU A 1 177 ? 19.008 -3.930 -2.840 1.00 90.31 177 GLU A C 1
ATOM 1458 O O . GLU A 1 177 ? 19.116 -5.040 -2.319 1.00 90.31 177 GLU A O 1
ATOM 1463 N N . GLY A 1 178 ? 18.568 -2.863 -2.166 1.00 89.19 178 GLY A N 1
ATOM 1464 C CA . GLY A 1 178 ? 18.136 -2.919 -0.769 1.00 89.19 178 GLY A CA 1
ATOM 1465 C C . GLY A 1 178 ? 16.980 -3.898 -0.554 1.00 89.19 178 GLY A C 1
ATOM 1466 O O . GLY A 1 178 ? 17.057 -4.758 0.319 1.00 89.19 178 GLY A O 1
ATOM 1467 N N . LEU A 1 179 ? 15.946 -3.833 -1.397 1.00 87.69 179 LEU A N 1
ATOM 1468 C CA . LEU A 1 179 ? 14.792 -4.737 -1.337 1.00 87.69 179 LEU A CA 1
ATOM 1469 C C . LEU A 1 179 ? 15.170 -6.197 -1.618 1.00 87.69 179 LEU A C 1
ATOM 1471 O O . LEU A 1 179 ? 14.561 -7.111 -1.063 1.00 87.69 179 LEU A O 1
ATOM 1475 N N . ASN A 1 180 ? 16.173 -6.441 -2.463 1.00 83.69 180 ASN A N 1
ATOM 1476 C CA . ASN A 1 180 ? 16.636 -7.797 -2.755 1.00 83.69 180 ASN A CA 1
ATOM 1477 C C . ASN A 1 180 ? 17.367 -8.453 -1.578 1.00 83.69 180 ASN A C 1
ATOM 1479 O O . ASN A 1 180 ? 17.273 -9.671 -1.449 1.00 83.69 180 ASN A O 1
ATOM 1483 N N . LYS A 1 181 ? 18.004 -7.664 -0.707 1.00 87.12 181 LYS A N 1
ATOM 1484 C CA . LYS A 1 181 ? 18.727 -8.145 0.482 1.00 87.12 181 LYS A CA 1
ATOM 1485 C C . LYS A 1 181 ? 17.818 -8.519 1.658 1.00 87.12 181 LYS A C 1
ATOM 1487 O O . LYS A 1 181 ? 18.288 -9.119 2.610 1.00 87.12 181 LYS A O 1
ATOM 1492 N N . LEU A 1 182 ? 16.520 -8.205 1.611 1.00 78.31 182 LEU A N 1
ATOM 1493 C CA . LEU A 1 182 ? 15.581 -8.464 2.718 1.00 78.31 182 LEU A CA 1
ATOM 1494 C C . LEU A 1 182 ? 15.229 -9.957 2.932 1.00 78.31 182 LEU A C 1
ATOM 1496 O O . LEU A 1 182 ? 14.456 -10.265 3.835 1.00 78.31 182 LEU A O 1
ATOM 1500 N N . LYS A 1 183 ? 15.762 -10.883 2.120 1.00 58.31 183 LYS A N 1
ATOM 1501 C CA . LYS A 1 183 ? 15.546 -12.342 2.238 1.00 58.31 183 LYS A CA 1
ATOM 1502 C C . LYS A 1 183 ? 16.851 -13.173 2.240 1.00 58.31 183 LYS A C 1
ATOM 1504 O O . LYS A 1 183 ? 16.767 -14.389 2.072 1.00 58.31 183 LYS A O 1
ATOM 1509 N N . GLU A 1 184 ? 18.017 -12.546 2.413 1.00 48.44 184 GLU A N 1
ATOM 1510 C CA . GLU A 1 184 ? 19.283 -13.240 2.742 1.00 48.44 184 GLU A CA 1
ATOM 1511 C C . GLU A 1 184 ? 19.496 -13.259 4.260 1.00 48.44 184 GLU A C 1
ATOM 1513 O O . GLU A 1 184 ? 19.923 -14.317 4.775 1.00 48.44 184 GLU A O 1
#

pLDDT: mean 88.98, std 13.37, range [33.97, 97.88]

Sequence (184 aa):
MFNFFSKNKSQGLTDEELKLKAGGVCFSIMILSEEITKEMLKRIKYFEKLDSSSKNKLSFVISYFTLFNAQKNFWERVIKNEEEAKVFEHFLYLFFEKAVNFNPTSLIKEIVDYVGNEPSREVQYIGSAICKQLDKKDAFLMLEISTVYSSFLLHGFYDSLMKGWSLPKEKLQEISEGLNKLKE

Organism: NCBI:txid1802067